Protein AF-A0A7S0D6E3-F1 (afdb_monomer)

pLDDT: mean 73.44, std 15.34, range [28.84, 94.5]

Radius of gyration: 41.95 Å; Cα contacts (8 Å, |Δi|>4): 60; chains: 1; bounding box: 99×44×150 Å

Sequence (284 aa):
ARRLADMADDRGAVWTARIRDAKQVLNELRATPGPSGVMDEKDRVRFTALQRRKLQRFEDIVDDLEDLVTDGSPSSAELEARHGVIAEFREDARRLNATFAGGTPSVIAEDPPETVLGKLEHIADAVKSEAKRVTGEMNAAVAGAASAATATQKKQDEAAVVRGLSSQELLQLQRSQMRKQDDAMDQLDALVGKLKMTSNMIREEVDTQAKMVEDLDKDFSHTQSRMKKLRKQGFKLAGEKNGEEKEKMERAEAMEEMKKNLPSHQRELAQQKAQSGGGECVVM

Structure (mmCIF, N/CA/C/O backbone):
data_AF-A0A7S0D6E3-F1
#
_entry.id   AF-A0A7S0D6E3-F1
#
loop_
_atom_site.group_PDB
_atom_site.id
_atom_site.type_symbol
_atom_site.label_atom_id
_atom_site.label_alt_id
_atom_site.label_comp_id
_atom_site.label_asym_id
_atom_site.label_entity_id
_atom_site.label_seq_id
_atom_site.pdbx_PDB_ins_code
_atom_site.Cartn_x
_atom_site.Cartn_y
_atom_site.Cartn_z
_atom_site.occupancy
_atom_site.B_iso_or_equiv
_atom_site.auth_seq_id
_atom_site.auth_comp_id
_atom_site.auth_asym_id
_atom_site.auth_atom_id
_atom_site.pdbx_PDB_model_num
ATOM 1 N N . ALA A 1 1 ? 10.110 5.582 -45.337 1.00 57.53 1 ALA A N 1
ATOM 2 C CA . ALA A 1 1 ? 10.999 6.548 -44.658 1.00 57.53 1 ALA A CA 1
ATOM 3 C C . ALA A 1 1 ? 10.222 7.479 -43.722 1.00 57.53 1 ALA A C 1
ATOM 5 O O . ALA A 1 1 ? 10.328 7.276 -42.526 1.00 57.53 1 ALA A O 1
ATOM 6 N N . ARG A 1 2 ? 9.369 8.402 -44.210 1.00 59.84 2 ARG A N 1
ATOM 7 C CA . ARG A 1 2 ? 8.657 9.380 -43.346 1.00 59.84 2 ARG A CA 1
ATOM 8 C C . ARG A 1 2 ? 7.817 8.779 -42.201 1.00 59.84 2 ARG A C 1
ATOM 10 O O . ARG A 1 2 ? 8.010 9.179 -41.068 1.00 59.84 2 ARG A O 1
ATOM 17 N N . ARG A 1 3 ? 6.987 7.753 -42.451 1.00 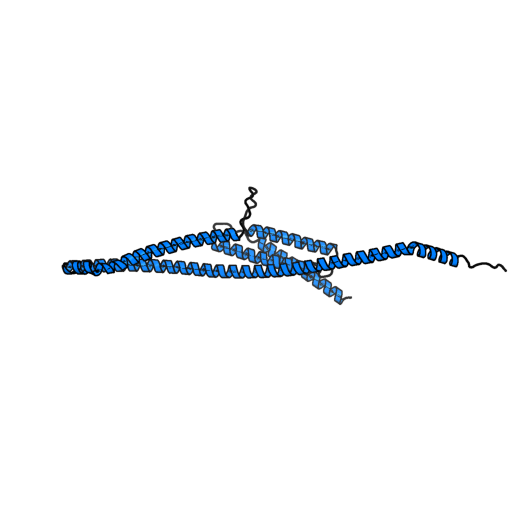60.59 3 ARG A N 1
ATOM 18 C CA . ARG A 1 3 ? 6.200 7.084 -41.383 1.00 60.59 3 ARG A CA 1
ATOM 19 C C . ARG A 1 3 ? 7.041 6.405 -40.293 1.00 60.59 3 ARG A C 1
ATOM 21 O O . ARG A 1 3 ? 6.576 6.280 -39.173 1.00 60.59 3 ARG A O 1
ATOM 28 N N . LEU A 1 4 ? 8.243 5.926 -40.621 1.00 58.47 4 LEU A N 1
ATOM 29 C CA . LEU A 1 4 ? 9.118 5.275 -39.636 1.00 58.47 4 LEU A CA 1
ATOM 30 C C . LEU A 1 4 ? 9.848 6.303 -38.763 1.00 58.47 4 LEU A C 1
ATOM 32 O O . LEU A 1 4 ? 10.134 5.997 -37.612 1.00 58.47 4 LEU A O 1
ATOM 36 N N . ALA A 1 5 ? 10.106 7.501 -39.299 1.00 59.16 5 ALA A N 1
ATOM 37 C CA . ALA A 1 5 ? 10.660 8.622 -38.547 1.00 59.16 5 ALA A CA 1
ATOM 38 C C . ALA A 1 5 ? 9.630 9.200 -37.556 1.00 59.16 5 ALA A C 1
ATOM 40 O O . ALA A 1 5 ? 9.948 9.302 -36.378 1.00 59.16 5 ALA A O 1
ATOM 41 N N . ASP A 1 6 ? 8.378 9.427 -37.983 1.00 59.38 6 ASP A N 1
ATOM 42 C CA . ASP A 1 6 ? 7.288 9.875 -37.084 1.00 59.38 6 ASP A CA 1
ATOM 43 C C . ASP A 1 6 ? 7.076 8.911 -35.902 1.00 59.38 6 ASP A C 1
ATOM 45 O O . ASP A 1 6 ? 6.955 9.323 -34.754 1.00 59.38 6 ASP A O 1
ATOM 49 N N . MET A 1 7 ? 7.092 7.597 -36.157 1.00 61.34 7 MET A N 1
ATOM 50 C CA . MET A 1 7 ? 6.916 6.584 -35.105 1.00 61.34 7 MET A CA 1
ATOM 51 C C . MET A 1 7 ? 8.123 6.442 -34.162 1.00 61.34 7 MET A C 1
ATOM 53 O O . MET A 1 7 ? 8.012 5.780 -33.126 1.00 61.34 7 MET A O 1
ATOM 57 N N . ALA A 1 8 ? 9.298 6.944 -34.542 1.00 60.25 8 ALA A N 1
ATOM 58 C CA . ALA A 1 8 ? 10.468 6.984 -33.667 1.00 60.25 8 ALA A CA 1
ATOM 59 C C . ALA A 1 8 ? 10.412 8.221 -32.755 1.00 60.25 8 ALA A C 1
ATOM 61 O O . ALA A 1 8 ? 10.635 8.082 -31.551 1.00 60.25 8 ALA A O 1
ATOM 62 N N . ASP A 1 9 ? 10.003 9.371 -33.301 1.00 63.72 9 ASP A N 1
ATOM 63 C CA . ASP A 1 9 ? 9.777 10.613 -32.549 1.00 63.72 9 ASP A CA 1
ATOM 64 C C . ASP A 1 9 ? 8.663 10.461 -31.499 1.00 63.72 9 ASP A C 1
ATOM 66 O O . ASP A 1 9 ? 8.853 10.845 -30.342 1.00 63.72 9 ASP A O 1
ATOM 70 N N . ASP A 1 10 ? 7.549 9.801 -31.839 1.00 72.69 10 ASP A N 1
ATOM 71 C CA . ASP A 1 10 ? 6.462 9.529 -30.884 1.00 72.69 10 ASP A CA 1
ATOM 72 C C . ASP A 1 10 ? 6.930 8.674 -29.694 1.00 72.69 10 ASP A C 1
ATOM 74 O O . ASP A 1 10 ? 6.534 8.904 -28.551 1.00 72.69 10 ASP A O 1
ATOM 78 N N . ARG A 1 11 ? 7.820 7.702 -29.925 1.00 75.38 11 ARG A N 1
ATOM 79 C CA . ARG A 1 11 ? 8.348 6.827 -28.862 1.00 75.38 11 ARG A CA 1
ATOM 80 C C . ARG A 1 11 ? 9.360 7.535 -27.961 1.00 75.38 11 ARG A C 1
ATOM 82 O O . ARG A 1 11 ? 9.346 7.324 -26.749 1.00 75.38 11 ARG A O 1
ATOM 89 N N . GLY A 1 12 ? 10.175 8.432 -28.517 1.00 77.19 12 GLY A N 1
ATOM 90 C CA . GLY A 1 12 ? 11.011 9.341 -27.725 1.00 77.19 12 GLY A CA 1
ATOM 91 C C . GLY A 1 12 ? 10.178 10.306 -26.869 1.00 77.19 12 GLY A C 1
ATOM 92 O O . GLY A 1 12 ? 10.509 10.561 -25.708 1.00 77.19 12 GLY A O 1
ATOM 93 N N . ALA A 1 13 ? 9.043 10.783 -27.390 1.00 82.81 13 ALA A N 1
ATOM 94 C CA . ALA A 1 13 ? 8.124 11.636 -26.640 1.00 82.81 13 ALA A CA 1
ATOM 95 C C . ALA A 1 13 ? 7.532 10.917 -25.412 1.00 82.81 13 ALA A C 1
ATOM 97 O O . ALA A 1 13 ? 7.478 11.511 -24.332 1.00 82.81 13 ALA A O 1
ATOM 98 N N . VAL A 1 14 ? 7.179 9.630 -25.531 1.00 87.25 14 VAL A N 1
ATOM 99 C CA . VAL A 1 14 ? 6.695 8.814 -24.399 1.00 87.25 14 VAL A CA 1
ATOM 100 C C . VAL A 1 14 ? 7.749 8.707 -23.293 1.00 87.25 14 VAL A C 1
ATOM 102 O O . VAL A 1 14 ? 7.426 8.946 -22.128 1.00 87.25 14 VAL A O 1
ATOM 105 N N . TRP A 1 15 ? 9.014 8.442 -23.642 1.00 88.38 15 TRP A N 1
ATOM 106 C CA . TRP A 1 15 ? 10.121 8.435 -22.676 1.00 88.38 15 TRP A CA 1
ATOM 107 C C . TRP A 1 15 ? 10.209 9.767 -21.914 1.00 88.38 15 TRP A C 1
ATOM 109 O O . TRP A 1 15 ? 10.195 9.796 -20.683 1.00 88.38 15 TRP A O 1
ATOM 119 N N . THR A 1 16 ? 10.228 10.896 -22.629 1.00 89.25 16 THR A N 1
ATOM 120 C CA . THR A 1 16 ? 10.342 12.219 -21.986 1.00 89.25 16 THR A CA 1
ATOM 121 C C . THR A 1 16 ? 9.137 12.575 -21.109 1.00 89.25 16 THR A C 1
ATOM 123 O O . THR A 1 16 ? 9.308 13.209 -20.064 1.00 89.25 16 THR A O 1
ATOM 126 N N . ALA A 1 17 ? 7.927 12.152 -21.488 1.00 91.38 17 ALA A N 1
ATOM 127 C CA . ALA A 1 17 ? 6.729 12.316 -20.672 1.00 91.38 17 ALA A CA 1
ATOM 128 C C . ALA A 1 17 ? 6.829 11.504 -19.374 1.00 91.38 17 ALA A C 1
ATOM 130 O O . ALA A 1 17 ? 6.613 12.047 -18.293 1.00 91.38 17 ALA A O 1
ATOM 131 N N . ARG A 1 18 ? 7.268 10.245 -19.462 1.00 91.38 18 ARG A N 1
ATOM 132 C CA . ARG A 1 18 ? 7.411 9.361 -18.301 1.00 91.38 18 ARG A CA 1
ATOM 133 C C . ARG A 1 18 ? 8.496 9.840 -17.328 1.00 91.38 18 ARG A C 1
ATOM 135 O O . ARG A 1 18 ? 8.303 9.793 -16.116 1.00 91.38 18 ARG A O 1
ATOM 142 N N . ILE A 1 19 ? 9.582 10.427 -17.841 1.00 93.38 19 ILE A N 1
ATOM 143 C CA . ILE A 1 19 ? 10.589 11.132 -17.028 1.00 93.38 19 ILE A CA 1
ATOM 144 C C . ILE A 1 19 ? 9.972 12.308 -16.257 1.00 93.38 19 ILE A C 1
ATOM 146 O O . ILE A 1 19 ? 10.329 12.551 -15.101 1.00 93.38 19 ILE A O 1
ATOM 150 N N . ARG A 1 20 ? 9.068 13.069 -16.885 1.00 93.94 20 ARG A N 1
ATOM 151 C CA . ARG A 1 20 ? 8.389 14.199 -16.236 1.00 93.94 20 ARG A CA 1
ATOM 152 C C . ARG A 1 20 ? 7.498 13.715 -15.093 1.00 93.94 20 ARG A C 1
ATOM 154 O O . ARG A 1 20 ? 7.582 14.282 -14.005 1.00 93.94 20 ARG A O 1
ATOM 161 N N . ASP A 1 21 ? 6.728 12.654 -15.319 1.00 93.06 21 ASP A N 1
ATOM 162 C CA . ASP A 1 21 ? 5.878 12.035 -14.297 1.00 93.06 21 ASP A CA 1
ATOM 163 C C . ASP A 1 21 ? 6.713 11.548 -13.104 1.00 93.06 21 ASP A C 1
ATOM 165 O O . ASP A 1 21 ? 6.393 11.853 -11.954 1.00 93.06 21 ASP A O 1
ATOM 169 N N . ALA A 1 22 ? 7.832 10.861 -13.371 1.00 93.06 22 ALA A N 1
ATOM 170 C CA . ALA A 1 22 ? 8.753 10.383 -12.338 1.00 93.06 22 ALA A CA 1
ATOM 171 C C . ALA A 1 22 ? 9.256 11.543 -11.466 1.00 93.06 22 ALA A C 1
ATOM 173 O O . ALA A 1 22 ? 9.180 11.495 -10.238 1.00 93.06 22 ALA A O 1
ATOM 174 N N . LYS A 1 23 ? 9.709 12.632 -12.101 1.00 93.25 23 LYS A N 1
ATOM 175 C CA . LYS A 1 23 ? 10.181 13.838 -11.404 1.00 93.25 23 LYS A CA 1
ATOM 176 C C . LYS A 1 23 ? 9.080 14.508 -10.586 1.00 93.25 23 LYS A C 1
ATOM 178 O O . LYS A 1 23 ? 9.358 15.000 -9.495 1.00 93.25 23 LYS A O 1
ATOM 183 N N . GLN A 1 24 ? 7.846 14.529 -11.088 1.00 93.44 24 GLN A N 1
ATOM 184 C CA . GLN A 1 24 ? 6.712 15.088 -10.358 1.00 93.44 24 GLN A CA 1
ATOM 185 C C . GLN A 1 24 ? 6.446 14.300 -9.072 1.00 93.44 24 GLN A C 1
ATOM 187 O O . GLN A 1 24 ? 6.430 14.891 -7.993 1.00 93.44 24 GLN A O 1
ATOM 192 N N . VAL A 1 25 ? 6.305 12.974 -9.164 1.00 90.19 25 VAL A N 1
ATOM 193 C CA . VAL A 1 25 ? 6.036 12.129 -7.988 1.00 90.19 25 VAL A CA 1
ATOM 194 C C . VAL A 1 25 ? 7.198 12.186 -6.992 1.00 90.19 25 VAL A C 1
ATOM 196 O O . VAL A 1 25 ? 6.976 12.282 -5.784 1.00 90.19 25 VAL A O 1
ATOM 199 N N . LEU A 1 26 ? 8.440 12.214 -7.480 1.00 90.88 26 LEU A N 1
ATOM 200 C CA . LEU A 1 26 ? 9.629 12.370 -6.645 1.00 90.88 26 LEU A CA 1
ATOM 201 C C . LEU A 1 26 ? 9.645 13.706 -5.887 1.00 90.88 26 LEU A C 1
ATOM 203 O O . LEU A 1 26 ? 9.972 13.746 -4.700 1.00 90.88 26 LEU A O 1
ATOM 207 N N . ASN A 1 27 ? 9.263 14.801 -6.544 1.00 91.12 27 ASN A N 1
ATOM 208 C CA . ASN A 1 27 ? 9.141 16.102 -5.892 1.00 91.12 27 ASN A CA 1
ATOM 209 C C . ASN A 1 27 ? 8.022 16.107 -4.845 1.00 91.12 27 ASN A C 1
ATOM 211 O O . ASN A 1 27 ? 8.216 16.654 -3.764 1.00 91.12 27 ASN A O 1
ATOM 215 N N . GLU A 1 28 ? 6.885 15.458 -5.106 1.00 89.06 28 GLU A N 1
ATOM 216 C CA . GLU A 1 28 ? 5.804 15.314 -4.122 1.00 89.06 28 GLU A CA 1
ATOM 217 C C . GLU A 1 28 ? 6.228 14.506 -2.884 1.00 89.06 28 GLU A C 1
ATOM 219 O O . GLU A 1 28 ? 5.806 14.821 -1.767 1.00 89.06 28 GLU A O 1
ATOM 224 N N . LEU A 1 29 ? 7.051 13.469 -3.071 1.00 86.00 29 LEU A N 1
ATOM 225 C CA . LEU A 1 29 ? 7.637 12.675 -1.986 1.00 86.00 29 LEU A CA 1
ATOM 226 C C . LEU A 1 29 ? 8.594 13.518 -1.133 1.00 86.00 29 LEU A C 1
ATOM 228 O O . LEU A 1 29 ? 8.533 13.468 0.090 1.00 86.00 29 LEU A O 1
ATOM 232 N N . ARG A 1 30 ? 9.431 14.344 -1.770 1.00 84.44 30 ARG A N 1
ATOM 233 C CA . ARG A 1 30 ? 10.388 15.230 -1.082 1.00 84.44 30 ARG A CA 1
ATOM 234 C C . ARG A 1 30 ? 9.723 16.432 -0.405 1.00 84.44 30 ARG A C 1
ATOM 236 O O . ARG A 1 30 ? 10.208 16.896 0.620 1.00 84.44 30 ARG A O 1
ATOM 243 N N . ALA A 1 31 ? 8.635 16.945 -0.978 1.00 79.69 31 ALA A N 1
ATOM 244 C CA . ALA A 1 31 ? 7.931 18.125 -0.482 1.00 79.69 31 ALA A CA 1
ATOM 245 C C . ALA A 1 31 ? 6.959 17.822 0.664 1.00 79.69 31 ALA A C 1
ATOM 247 O O . ALA A 1 31 ? 6.481 18.761 1.296 1.00 79.69 31 ALA A O 1
ATOM 248 N N . THR A 1 32 ? 6.639 16.549 0.934 1.00 72.81 32 THR A N 1
ATOM 249 C CA . THR A 1 32 ? 5.780 16.220 2.075 1.00 72.81 32 THR A CA 1
ATOM 250 C C . THR A 1 32 ? 6.617 16.304 3.360 1.00 72.81 32 THR A C 1
ATOM 252 O O . THR A 1 32 ? 7.504 15.468 3.536 1.00 72.81 32 THR A O 1
ATOM 255 N N . PRO A 1 33 ? 6.370 17.273 4.266 1.00 62.16 33 PRO A N 1
ATOM 256 C CA . PRO A 1 33 ? 7.124 17.369 5.510 1.00 62.16 33 PRO A CA 1
ATOM 257 C C . PRO A 1 33 ? 6.934 16.087 6.319 1.00 62.16 33 PRO A C 1
ATOM 259 O O . PRO A 1 33 ? 5.818 15.565 6.395 1.00 62.16 33 PRO A O 1
ATOM 262 N N . GLY A 1 34 ? 8.014 15.582 6.918 1.00 63.31 34 GLY A N 1
ATOM 263 C CA . GLY A 1 34 ? 7.915 14.498 7.893 1.00 63.31 34 GLY A CA 1
ATOM 264 C C . GLY A 1 34 ? 6.989 14.894 9.050 1.00 63.31 34 GLY A C 1
ATOM 265 O O . GLY A 1 34 ? 6.770 16.090 9.266 1.00 63.31 34 GLY A O 1
ATOM 266 N N . PRO A 1 35 ? 6.438 13.922 9.792 1.00 58.62 35 PRO A N 1
ATOM 267 C CA . PRO A 1 35 ? 5.569 14.213 10.924 1.00 58.62 35 PRO A CA 1
ATOM 268 C C . PRO A 1 35 ? 6.335 15.081 11.934 1.00 58.62 35 PRO A C 1
ATOM 270 O O . PRO A 1 35 ? 7.245 14.602 12.608 1.00 58.62 35 PRO A O 1
ATOM 273 N N . SER A 1 36 ? 6.018 16.375 11.997 1.00 53.84 36 SER A N 1
ATOM 274 C CA . SER A 1 36 ? 6.577 17.306 12.973 1.00 53.84 36 SER A CA 1
ATOM 275 C C . SER A 1 36 ? 5.542 17.556 14.068 1.00 53.84 36 SER A C 1
ATOM 277 O O . SER A 1 36 ? 4.388 17.884 13.799 1.00 53.84 36 SER A O 1
ATOM 279 N N . GLY A 1 37 ? 5.955 17.360 15.322 1.00 58.03 37 GLY A N 1
ATOM 280 C CA . GLY A 1 37 ? 5.086 17.462 16.497 1.00 58.03 37 GLY A CA 1
ATOM 281 C C . GLY A 1 37 ? 4.574 16.116 17.022 1.00 58.03 37 GLY A C 1
ATOM 282 O O . GLY A 1 37 ? 4.921 15.047 16.520 1.00 58.03 37 GLY A O 1
ATOM 283 N N . VAL A 1 38 ? 3.764 16.181 18.083 1.00 52.44 38 VAL A N 1
ATOM 284 C CA . VAL A 1 38 ? 3.132 15.023 18.735 1.00 52.44 38 VAL A CA 1
ATOM 285 C C . VAL A 1 38 ? 1.958 14.557 17.865 1.00 52.44 38 VAL A C 1
ATOM 287 O O . VAL A 1 38 ? 0.810 14.915 18.107 1.00 52.44 38 VAL A O 1
ATOM 290 N N . MET A 1 39 ? 2.258 13.850 16.777 1.00 63.31 39 MET A N 1
ATOM 291 C CA . MET A 1 39 ? 1.251 13.264 15.889 1.00 63.31 39 MET A CA 1
ATOM 292 C C . MET A 1 39 ? 0.723 11.971 16.519 1.00 63.31 39 MET A C 1
ATOM 294 O O . MET A 1 39 ? 1.516 11.166 17.011 1.00 63.31 39 MET A O 1
ATOM 298 N N . ASP A 1 40 ? -0.598 11.780 16.516 1.00 76.00 40 ASP A N 1
ATOM 299 C CA . ASP A 1 40 ? -1.211 10.534 16.986 1.00 76.00 40 ASP A CA 1
ATOM 300 C C . ASP A 1 40 ? -0.659 9.340 16.184 1.00 76.00 40 ASP A C 1
ATOM 302 O O . ASP A 1 40 ? -0.368 9.453 14.988 1.00 76.00 40 ASP A O 1
ATOM 306 N N . GLU A 1 41 ? -0.521 8.181 16.828 1.00 72.38 41 GLU A N 1
ATOM 307 C CA . GLU A 1 41 ? 0.051 6.975 16.216 1.00 72.38 41 GLU A CA 1
ATOM 308 C C . GLU A 1 41 ? -0.732 6.584 14.954 1.00 72.38 41 GLU A C 1
ATOM 310 O O . GLU A 1 41 ? -0.153 6.227 13.927 1.00 72.38 41 GLU A O 1
ATOM 315 N N . LYS A 1 42 ? -2.060 6.753 14.991 1.00 72.12 42 LYS A N 1
ATOM 316 C CA . LYS A 1 42 ? -2.953 6.512 13.850 1.00 72.12 42 LYS A CA 1
ATOM 317 C C . LYS A 1 42 ? -2.622 7.405 12.656 1.00 72.12 42 LYS A C 1
ATOM 319 O O . LYS A 1 42 ? -2.624 6.943 11.513 1.00 72.12 42 LYS A O 1
ATOM 324 N N . ASP A 1 43 ? -2.322 8.672 12.909 1.00 73.62 43 ASP A N 1
ATOM 325 C CA . ASP A 1 43 ? -1.988 9.637 11.869 1.00 73.62 43 ASP A CA 1
ATOM 326 C C . ASP A 1 43 ? -0.578 9.392 11.318 1.00 73.62 43 ASP A C 1
ATOM 328 O O . ASP A 1 43 ? -0.365 9.492 10.107 1.00 73.62 43 ASP A O 1
ATOM 332 N N . ARG A 1 44 ? 0.358 8.944 12.163 1.00 75.31 44 ARG A N 1
ATOM 333 C CA . ARG A 1 44 ? 1.697 8.512 11.744 1.00 75.31 44 ARG A CA 1
ATOM 334 C C . ARG A 1 44 ? 1.647 7.284 10.832 1.00 75.31 44 ARG A C 1
ATOM 336 O O . ARG A 1 44 ? 2.301 7.265 9.790 1.00 75.31 44 ARG A O 1
ATOM 343 N N . VAL A 1 45 ? 0.826 6.288 11.167 1.00 74.94 45 VAL A N 1
ATOM 344 C CA . VAL A 1 45 ? 0.609 5.094 10.330 1.00 74.94 45 VAL A CA 1
ATOM 345 C C . VAL A 1 45 ? -0.012 5.476 8.984 1.00 74.94 45 VAL A C 1
ATOM 347 O O . VAL A 1 45 ? 0.477 5.052 7.935 1.00 74.94 45 VAL A O 1
ATOM 350 N N . ARG A 1 46 ? -1.045 6.331 8.984 1.00 76.00 46 ARG A N 1
ATOM 351 C CA . ARG A 1 46 ? -1.678 6.833 7.749 1.00 76.00 46 ARG A CA 1
ATOM 352 C C . ARG A 1 46 ? -0.699 7.609 6.875 1.00 76.00 46 ARG A C 1
ATOM 354 O O . ARG A 1 46 ? -0.675 7.405 5.663 1.00 76.00 46 ARG A O 1
ATOM 361 N N . PHE A 1 47 ? 0.112 8.473 7.478 1.00 79.56 47 PHE A N 1
ATOM 362 C CA . PHE A 1 47 ? 1.148 9.224 6.781 1.00 79.56 47 PHE A CA 1
ATOM 363 C C . PHE A 1 47 ? 2.150 8.284 6.103 1.00 79.56 47 PHE A C 1
ATOM 365 O O . PHE A 1 47 ? 2.371 8.390 4.896 1.00 79.56 47 PHE A O 1
ATOM 372 N N . THR A 1 48 ? 2.690 7.314 6.843 1.00 80.62 48 THR A N 1
ATOM 373 C CA . THR A 1 48 ? 3.642 6.329 6.313 1.00 80.62 48 THR A CA 1
ATOM 374 C C . THR A 1 48 ? 3.028 5.494 5.190 1.00 80.62 48 THR A C 1
ATOM 376 O O . THR A 1 48 ? 3.664 5.309 4.154 1.00 80.62 48 THR A O 1
ATOM 379 N N . ALA A 1 49 ? 1.775 5.052 5.329 1.00 80.19 49 ALA A N 1
ATOM 380 C CA . ALA A 1 49 ? 1.067 4.321 4.277 1.00 80.19 49 ALA A CA 1
ATOM 381 C C . ALA A 1 49 ? 0.887 5.164 2.999 1.00 80.19 49 ALA A C 1
ATOM 383 O O . ALA A 1 49 ? 1.105 4.681 1.886 1.00 80.19 49 ALA A O 1
ATOM 384 N N . LEU A 1 50 ? 0.543 6.450 3.140 1.00 82.25 50 LEU A N 1
ATOM 385 C CA . LEU A 1 50 ? 0.422 7.371 2.007 1.00 82.25 50 LEU A CA 1
ATOM 386 C C . LEU A 1 50 ? 1.765 7.610 1.306 1.00 82.25 50 LEU A C 1
ATOM 388 O O . LEU A 1 50 ? 1.796 7.651 0.072 1.00 82.25 50 LEU A O 1
ATOM 392 N N . GLN A 1 51 ? 2.856 7.743 2.065 1.00 84.75 51 GLN A N 1
ATOM 393 C CA . GLN A 1 51 ? 4.203 7.886 1.510 1.00 84.75 51 GLN A CA 1
ATOM 394 C C . GLN A 1 51 ? 4.665 6.612 0.800 1.00 84.75 51 GLN A C 1
ATOM 396 O O . GLN A 1 51 ? 5.133 6.699 -0.333 1.00 84.75 51 GLN A O 1
ATOM 401 N N . ARG A 1 52 ? 4.425 5.427 1.379 1.00 84.19 52 ARG A N 1
ATOM 402 C CA . ARG A 1 52 ? 4.689 4.135 0.719 1.00 84.19 52 ARG A CA 1
ATOM 403 C C . ARG A 1 52 ? 3.930 3.998 -0.597 1.00 84.19 52 ARG A C 1
ATOM 405 O O . ARG A 1 52 ? 4.526 3.653 -1.606 1.00 84.19 52 ARG A O 1
ATOM 412 N N . ARG A 1 53 ? 2.646 4.369 -0.640 1.00 84.19 53 ARG A N 1
ATOM 413 C CA . ARG A 1 53 ? 1.857 4.337 -1.885 1.00 84.19 53 ARG A CA 1
ATOM 414 C C . ARG A 1 53 ? 2.381 5.308 -2.947 1.00 84.19 53 ARG A C 1
ATOM 416 O O . ARG A 1 53 ? 2.294 5.036 -4.142 1.00 84.19 53 ARG A O 1
ATOM 423 N N . LYS A 1 54 ? 2.869 6.484 -2.542 1.00 87.88 54 LYS A N 1
ATOM 424 C CA . LYS A 1 54 ? 3.510 7.430 -3.469 1.00 87.88 54 LYS A CA 1
ATOM 425 C C . LYS A 1 54 ? 4.845 6.887 -3.982 1.00 87.88 54 LYS A C 1
ATOM 427 O O . LYS A 1 54 ? 5.093 6.997 -5.176 1.00 87.88 54 LYS A O 1
ATOM 432 N N . LEU A 1 55 ? 5.645 6.279 -3.109 1.00 89.81 55 LEU A N 1
ATOM 433 C CA . LEU A 1 55 ? 6.907 5.640 -3.467 1.00 89.81 55 LEU A CA 1
ATOM 434 C C . LEU A 1 55 ? 6.683 4.478 -4.438 1.00 89.81 55 LEU A C 1
ATOM 436 O O . LEU A 1 55 ? 7.340 4.439 -5.467 1.00 89.81 55 LEU A O 1
ATOM 440 N N . GLN A 1 56 ? 5.685 3.630 -4.187 1.00 88.00 56 GLN A N 1
ATOM 441 C CA . GLN A 1 56 ? 5.321 2.543 -5.096 1.00 88.00 56 GLN A CA 1
ATOM 442 C C . GLN A 1 56 ? 4.983 3.067 -6.494 1.00 88.00 56 GLN A C 1
ATOM 444 O O . GLN A 1 56 ? 5.506 2.580 -7.485 1.00 88.00 56 GLN A O 1
ATOM 449 N N . ARG A 1 57 ? 4.172 4.131 -6.583 1.00 90.50 57 ARG A N 1
ATOM 450 C CA . ARG A 1 57 ? 3.863 4.755 -7.879 1.00 90.50 57 ARG A CA 1
ATOM 451 C C . ARG A 1 57 ? 5.102 5.311 -8.572 1.00 90.50 57 ARG A C 1
ATOM 453 O O . ARG A 1 57 ? 5.161 5.278 -9.791 1.00 90.50 57 ARG A O 1
ATOM 460 N N . PHE A 1 58 ? 6.064 5.844 -7.824 1.00 93.12 58 PHE A N 1
ATOM 461 C CA . PHE A 1 58 ? 7.338 6.277 -8.393 1.00 93.12 58 PHE A CA 1
ATOM 462 C C . PHE A 1 58 ? 8.144 5.088 -8.931 1.00 93.12 58 PHE A C 1
ATOM 464 O O . PHE A 1 58 ? 8.633 5.162 -10.053 1.00 93.12 58 PHE A O 1
ATOM 471 N N . GLU A 1 59 ? 8.225 3.987 -8.184 1.00 91.75 59 GLU A N 1
ATOM 472 C CA . GLU A 1 59 ? 8.903 2.757 -8.615 1.00 91.75 59 GLU A CA 1
ATOM 473 C C . GLU A 1 59 ? 8.253 2.143 -9.864 1.00 91.75 59 GLU A C 1
ATOM 475 O O . GLU A 1 59 ? 8.970 1.804 -10.803 1.00 91.75 59 GLU A O 1
ATOM 480 N N . ASP A 1 60 ? 6.919 2.120 -9.947 1.00 91.69 60 ASP A N 1
ATOM 481 C CA . ASP A 1 60 ? 6.193 1.658 -11.139 1.00 91.69 60 ASP A CA 1
ATOM 482 C C . ASP A 1 60 ? 6.543 2.510 -12.380 1.00 91.69 60 ASP A C 1
ATOM 484 O O . ASP A 1 60 ? 6.749 1.987 -13.473 1.00 91.69 60 ASP A O 1
ATOM 488 N N . ILE A 1 61 ? 6.661 3.837 -12.219 1.00 91.25 61 ILE A N 1
ATOM 489 C CA . ILE A 1 61 ? 7.078 4.743 -13.306 1.00 91.25 61 ILE A CA 1
ATOM 490 C C . ILE A 1 61 ? 8.525 4.454 -13.738 1.00 91.25 61 ILE A C 1
ATOM 492 O O . ILE A 1 61 ? 8.840 4.531 -14.926 1.00 91.25 61 ILE A O 1
ATOM 496 N N . VAL A 1 62 ? 9.412 4.140 -12.791 1.00 93.38 62 VAL A N 1
ATOM 497 C CA . VAL A 1 62 ? 10.818 3.805 -13.068 1.00 93.38 62 VAL A CA 1
ATOM 498 C C . VAL A 1 62 ? 10.943 2.468 -13.799 1.00 93.38 62 VAL A C 1
ATOM 500 O O . VAL A 1 62 ? 11.771 2.351 -14.700 1.00 93.38 62 VAL A O 1
ATOM 503 N N . ASP A 1 63 ? 10.108 1.487 -13.470 1.00 91.81 63 ASP A N 1
ATOM 504 C CA . ASP A 1 63 ? 10.065 0.213 -14.189 1.00 91.81 63 ASP A CA 1
ATOM 505 C C . ASP A 1 63 ? 9.512 0.381 -15.616 1.00 91.81 63 ASP A C 1
ATOM 507 O O . ASP A 1 63 ? 10.058 -0.203 -16.552 1.00 91.81 63 ASP A O 1
ATOM 511 N N . ASP A 1 64 ? 8.505 1.237 -15.817 1.00 90.12 64 ASP A N 1
ATOM 512 C CA . ASP A 1 64 ? 8.036 1.592 -17.164 1.00 90.12 64 ASP A CA 1
ATOM 513 C C . ASP A 1 64 ? 9.129 2.297 -17.980 1.00 90.12 64 ASP A C 1
ATOM 515 O O . ASP A 1 64 ? 9.264 2.063 -19.180 1.00 90.12 64 ASP A O 1
ATOM 519 N N . LEU A 1 65 ? 9.930 3.160 -17.344 1.00 91.44 65 LEU A N 1
ATOM 520 C CA . LEU A 1 65 ? 11.098 3.766 -17.984 1.00 91.44 65 LEU A CA 1
ATOM 521 C C . LEU A 1 65 ? 12.115 2.694 -18.390 1.00 91.44 65 LEU A C 1
ATOM 523 O O . LEU A 1 65 ? 12.619 2.736 -19.506 1.00 91.44 65 LEU A O 1
ATOM 527 N N . GLU A 1 66 ? 12.386 1.705 -17.541 1.00 90.88 66 GLU A N 1
ATOM 528 C CA . GLU A 1 66 ? 13.284 0.600 -17.895 1.00 90.88 66 GLU A CA 1
ATOM 529 C C . GLU A 1 66 ? 12.762 -0.209 -19.095 1.00 90.88 66 GLU A C 1
ATOM 531 O O . GLU A 1 66 ? 13.541 -0.544 -19.990 1.00 90.88 66 GLU A O 1
ATOM 536 N N . ASP A 1 67 ? 11.449 -0.438 -19.182 1.00 89.50 67 ASP A N 1
ATOM 537 C CA . ASP A 1 67 ? 10.830 -1.094 -20.339 1.00 89.50 67 ASP A CA 1
ATOM 538 C C . ASP A 1 67 ? 10.923 -0.219 -21.623 1.00 89.50 67 ASP A C 1
ATOM 540 O O . ASP A 1 67 ? 11.043 -0.756 -22.725 1.00 89.50 67 ASP A O 1
ATOM 544 N N . LEU A 1 68 ? 10.948 1.117 -21.497 1.00 88.31 68 LEU A N 1
ATOM 545 C CA . LEU A 1 68 ? 11.076 2.088 -22.601 1.00 88.31 68 LEU A CA 1
ATOM 546 C C . LEU A 1 68 ? 12.529 2.452 -22.962 1.00 88.31 68 LEU A C 1
ATOM 548 O O . LEU A 1 68 ? 12.765 3.289 -23.839 1.00 88.31 68 LEU A O 1
ATOM 552 N N . VAL A 1 69 ? 13.534 1.874 -22.302 1.00 88.44 69 VAL A N 1
ATOM 553 C CA . VAL A 1 69 ? 14.910 2.384 -22.396 1.00 88.44 69 VAL A CA 1
ATOM 554 C C . VAL A 1 69 ? 15.494 2.308 -23.810 1.00 88.44 69 VAL A C 1
ATOM 556 O O . VAL A 1 69 ? 16.200 3.220 -24.244 1.00 88.44 69 VAL A O 1
ATOM 559 N N . THR A 1 70 ? 15.124 1.274 -24.566 1.00 84.00 70 THR A N 1
ATOM 560 C CA . THR A 1 70 ? 15.540 1.056 -25.960 1.00 84.00 70 THR A CA 1
ATOM 561 C C . THR A 1 70 ? 14.566 1.630 -26.994 1.00 84.00 70 THR A C 1
ATOM 563 O O . THR A 1 70 ? 14.822 1.542 -28.198 1.00 84.00 70 THR A O 1
ATOM 566 N N . ASP A 1 71 ? 13.441 2.205 -26.562 1.00 82.94 71 ASP A N 1
ATOM 567 C CA . ASP A 1 71 ? 12.412 2.703 -27.473 1.00 82.94 71 ASP A CA 1
ATOM 568 C C . ASP A 1 71 ? 12.871 3.957 -28.224 1.00 82.94 71 ASP A C 1
ATOM 570 O O . ASP A 1 71 ? 13.544 4.838 -27.684 1.00 82.94 71 ASP A O 1
ATOM 574 N N . GLY A 1 72 ? 12.501 4.040 -29.503 1.00 75.44 72 GLY A N 1
ATOM 575 C CA . GLY A 1 72 ? 12.916 5.136 -30.385 1.00 75.44 72 GLY A CA 1
ATOM 576 C C . GLY A 1 72 ? 14.307 4.963 -31.006 1.00 75.44 72 GLY A C 1
ATOM 577 O O . GLY A 1 72 ? 14.763 5.875 -31.680 1.00 75.44 72 GLY A O 1
ATOM 578 N N . SER A 1 73 ? 14.952 3.796 -30.851 1.00 77.62 73 SER A N 1
ATOM 579 C CA . SER A 1 73 ? 16.304 3.525 -31.384 1.00 77.62 73 SER A CA 1
ATOM 580 C C . SER A 1 73 ? 17.335 4.589 -30.962 1.00 77.62 73 SER A C 1
ATOM 582 O O . SER A 1 73 ? 17.945 5.224 -31.826 1.00 77.62 73 SER A O 1
ATOM 584 N N . PRO A 1 74 ? 17.511 4.815 -29.644 1.00 82.81 74 PRO A N 1
ATOM 585 C CA . PRO A 1 74 ? 18.420 5.835 -29.136 1.00 82.81 74 PRO A CA 1
ATOM 586 C C . PRO A 1 74 ? 19.860 5.553 -29.570 1.00 82.81 74 PRO A C 1
ATOM 588 O O . PRO A 1 74 ? 20.279 4.401 -29.716 1.00 82.81 74 PRO A O 1
ATOM 591 N N . SER A 1 75 ? 20.639 6.618 -29.749 1.00 85.88 75 SER A N 1
ATOM 592 C CA . SER A 1 75 ? 22.083 6.479 -29.973 1.00 85.88 75 SER A CA 1
ATOM 593 C C . SER A 1 75 ? 22.763 5.821 -28.763 1.00 85.88 75 SER A C 1
ATOM 595 O O . SER A 1 75 ? 22.238 5.872 -27.654 1.00 85.88 75 SER A O 1
ATOM 597 N N . SER A 1 76 ? 23.960 5.249 -28.935 1.00 83.38 76 SER A N 1
ATOM 598 C CA . SER A 1 76 ? 24.701 4.629 -27.819 1.00 83.38 76 SER A CA 1
ATOM 599 C C . SER A 1 76 ? 24.891 5.584 -26.632 1.00 83.38 76 SER A C 1
ATOM 601 O O . SER A 1 76 ? 24.696 5.184 -25.490 1.00 83.38 76 SER A O 1
ATOM 603 N N . ALA A 1 77 ? 25.213 6.853 -26.901 1.00 84.00 77 ALA A N 1
ATOM 604 C CA . ALA A 1 77 ? 25.379 7.874 -25.865 1.00 84.00 77 ALA A CA 1
ATOM 605 C C . ALA A 1 77 ? 24.051 8.227 -25.174 1.00 84.00 77 ALA A C 1
ATOM 607 O O . ALA A 1 77 ? 24.006 8.474 -23.971 1.00 84.00 77 ALA A O 1
ATOM 608 N N . GLU A 1 78 ? 22.949 8.236 -25.925 1.00 83.94 78 GLU A N 1
ATOM 609 C CA . GLU A 1 78 ? 21.620 8.473 -25.367 1.00 83.94 78 GLU A CA 1
ATOM 610 C C . GLU A 1 78 ? 21.154 7.291 -24.511 1.00 83.94 78 GLU A C 1
ATOM 612 O O . GLU A 1 78 ? 20.607 7.499 -23.436 1.00 83.94 78 GLU A O 1
ATOM 617 N N . LEU A 1 79 ? 21.414 6.057 -24.941 1.00 86.38 79 LEU A N 1
ATOM 618 C CA . LEU A 1 79 ? 21.088 4.849 -24.188 1.00 86.38 79 LEU A CA 1
ATOM 619 C C . LEU A 1 79 ? 21.843 4.811 -22.848 1.00 86.38 79 LEU A C 1
ATOM 621 O O . LEU A 1 79 ? 21.234 4.538 -21.814 1.00 86.38 79 LEU A O 1
ATOM 625 N N . GLU A 1 80 ? 23.131 5.171 -22.837 1.00 86.31 80 GLU A N 1
ATOM 626 C CA . GLU A 1 80 ? 23.898 5.349 -21.596 1.00 86.31 80 GLU A CA 1
ATOM 627 C C . GLU A 1 80 ? 23.294 6.431 -20.691 1.00 86.31 80 GLU A C 1
ATOM 629 O O . GLU A 1 80 ? 23.114 6.200 -19.494 1.00 86.31 80 GLU A O 1
ATOM 634 N N . ALA A 1 81 ? 22.904 7.581 -21.251 1.00 87.62 81 ALA A N 1
ATOM 635 C CA . ALA A 1 81 ? 22.247 8.641 -20.487 1.00 87.62 81 ALA A CA 1
ATOM 636 C C . ALA A 1 81 ? 20.904 8.179 -19.891 1.00 87.62 81 ALA A C 1
ATOM 638 O O . ALA A 1 81 ? 20.605 8.469 -18.733 1.00 87.62 81 ALA A O 1
ATOM 639 N N . ARG A 1 82 ? 20.104 7.418 -20.649 1.00 91.56 82 ARG A N 1
ATOM 640 C CA . ARG A 1 82 ? 18.830 6.852 -20.183 1.00 91.56 82 ARG A CA 1
ATOM 641 C C . ARG A 1 82 ? 19.034 5.849 -19.043 1.00 91.56 82 ARG A C 1
ATOM 643 O O . ARG A 1 82 ? 18.325 5.931 -18.040 1.00 91.56 82 ARG A O 1
ATOM 650 N N . HIS A 1 83 ? 20.026 4.962 -19.149 1.00 91.12 83 HIS A N 1
ATOM 651 C CA . HIS A 1 83 ? 20.412 4.065 -18.054 1.00 91.12 83 HIS A CA 1
ATOM 652 C C . HIS A 1 83 ? 20.891 4.829 -16.814 1.00 91.12 83 HIS A C 1
ATOM 654 O O . HIS A 1 83 ? 20.518 4.460 -15.701 1.00 91.12 83 HIS A O 1
ATOM 660 N N . GLY A 1 84 ? 21.660 5.908 -16.994 1.00 91.50 84 GLY A N 1
ATOM 661 C CA . GLY A 1 84 ? 22.090 6.780 -15.899 1.00 91.50 84 GLY A CA 1
ATOM 662 C C . GLY A 1 84 ? 20.908 7.371 -15.129 1.00 91.50 84 GLY A C 1
ATOM 663 O O . GLY A 1 84 ? 20.844 7.252 -13.909 1.00 91.50 84 GLY A O 1
ATOM 664 N N . VAL A 1 85 ? 19.912 7.906 -15.840 1.00 91.88 85 VAL A N 1
ATOM 665 C CA . VAL A 1 85 ? 18.705 8.479 -15.218 1.00 91.88 85 VAL A CA 1
ATOM 666 C C . VAL A 1 85 ? 17.888 7.426 -14.457 1.00 91.88 85 VAL A C 1
ATOM 668 O O . VAL A 1 85 ? 17.410 7.693 -13.355 1.00 91.88 85 VAL A O 1
ATOM 671 N N . ILE A 1 86 ? 17.743 6.214 -15.003 1.00 92.19 86 ILE A N 1
ATOM 672 C CA . ILE A 1 86 ? 17.062 5.111 -14.301 1.00 92.19 86 ILE A CA 1
ATOM 673 C C . ILE A 1 86 ? 17.830 4.725 -13.028 1.00 92.19 86 ILE A C 1
ATOM 675 O O . ILE A 1 86 ? 17.216 4.490 -11.985 1.00 92.19 86 ILE A O 1
ATOM 679 N N . ALA A 1 87 ? 19.164 4.678 -13.089 1.00 91.94 87 ALA A N 1
ATOM 680 C CA . ALA A 1 87 ? 20.000 4.370 -11.933 1.00 91.94 87 ALA A CA 1
ATOM 681 C C . ALA A 1 87 ? 19.850 5.421 -10.821 1.00 91.94 87 ALA A C 1
ATOM 683 O O . ALA A 1 87 ? 19.648 5.045 -9.664 1.00 91.94 87 ALA A O 1
ATOM 684 N N . GLU A 1 88 ? 19.854 6.711 -11.173 1.00 92.56 88 GLU A N 1
ATOM 685 C CA . GLU A 1 88 ? 19.604 7.817 -10.239 1.00 92.56 88 GLU A CA 1
ATOM 686 C C . GLU A 1 88 ? 18.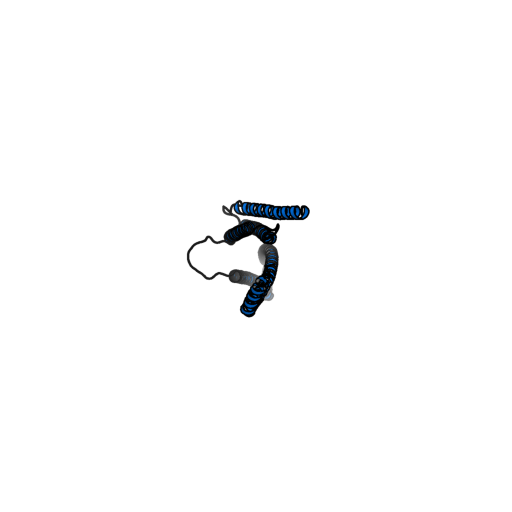224 7.697 -9.578 1.00 92.56 88 GLU A C 1
ATOM 688 O O . GLU A 1 88 ? 18.107 7.775 -8.353 1.00 92.56 88 GLU A O 1
ATOM 693 N N . PHE A 1 89 ? 17.171 7.432 -10.358 1.00 94.50 89 PHE A N 1
ATOM 694 C CA . PHE A 1 89 ? 15.830 7.251 -9.801 1.00 94.50 89 PHE A CA 1
ATOM 695 C C . PHE A 1 89 ? 15.721 6.030 -8.885 1.00 94.50 89 PHE A C 1
ATOM 697 O O . PHE A 1 89 ? 15.063 6.107 -7.847 1.00 94.50 89 PHE A O 1
ATOM 704 N N . ARG A 1 90 ? 16.395 4.920 -9.204 1.00 91.12 90 ARG A N 1
ATOM 705 C CA . ARG A 1 90 ? 16.440 3.745 -8.319 1.00 91.12 90 ARG A CA 1
ATOM 706 C C . ARG A 1 90 ? 17.194 4.018 -7.024 1.00 91.12 90 ARG A C 1
ATOM 708 O O . ARG A 1 90 ? 16.818 3.493 -5.976 1.00 91.12 90 ARG A O 1
ATOM 715 N N . GLU A 1 91 ? 18.248 4.825 -7.069 1.00 90.25 91 GLU A N 1
ATOM 716 C CA . GLU A 1 91 ? 18.947 5.262 -5.862 1.00 90.25 91 GLU A CA 1
ATOM 717 C C . GLU A 1 91 ? 18.070 6.178 -5.003 1.00 90.25 91 GLU A C 1
ATOM 719 O O . GLU A 1 91 ? 17.976 5.977 -3.791 1.00 90.25 91 GLU A O 1
ATOM 724 N N . ASP A 1 92 ? 17.369 7.123 -5.624 1.00 89.94 92 ASP A N 1
ATOM 725 C CA . ASP A 1 92 ? 16.418 7.995 -4.942 1.00 89.94 92 ASP A CA 1
ATOM 726 C C . ASP A 1 92 ? 15.268 7.210 -4.296 1.00 89.94 92 ASP A C 1
ATOM 728 O O . ASP A 1 92 ? 14.942 7.466 -3.133 1.00 89.94 92 ASP A O 1
ATOM 732 N N . ALA A 1 93 ? 14.697 6.225 -4.999 1.00 87.94 93 ALA A N 1
ATOM 733 C CA . ALA A 1 93 ? 13.680 5.325 -4.454 1.00 87.94 93 ALA A CA 1
ATOM 734 C C . ALA A 1 93 ? 14.220 4.556 -3.243 1.00 87.94 93 ALA A C 1
ATOM 736 O O . ALA A 1 93 ? 13.597 4.553 -2.183 1.00 87.94 93 ALA A O 1
ATOM 737 N N . ARG A 1 94 ? 15.429 3.986 -3.354 1.00 87.12 94 ARG A N 1
ATOM 738 C CA . ARG A 1 94 ? 16.094 3.270 -2.254 1.00 87.12 94 ARG A CA 1
ATOM 739 C C . ARG A 1 94 ? 16.319 4.173 -1.041 1.00 87.12 94 ARG A C 1
ATOM 741 O O . ARG A 1 94 ? 16.051 3.755 0.085 1.00 87.12 94 ARG A O 1
ATOM 748 N N . ARG A 1 95 ? 16.791 5.406 -1.255 1.00 85.75 95 ARG A N 1
ATOM 749 C CA . ARG A 1 95 ? 17.037 6.381 -0.182 1.00 85.75 95 ARG A CA 1
ATOM 750 C C . ARG A 1 95 ? 15.736 6.770 0.513 1.00 85.75 95 ARG A C 1
ATOM 752 O O . ARG A 1 95 ? 15.680 6.768 1.738 1.00 85.75 95 ARG A O 1
ATOM 759 N N . LEU A 1 96 ? 14.685 7.056 -0.254 1.00 84.75 96 LEU A N 1
ATOM 760 C CA . LEU A 1 96 ? 13.364 7.372 0.288 1.00 84.75 96 LEU A CA 1
ATOM 761 C C . LEU A 1 96 ? 12.769 6.179 1.044 1.00 84.75 96 LEU A C 1
ATOM 763 O O . LEU A 1 96 ? 12.291 6.340 2.166 1.00 84.75 96 LEU A O 1
ATOM 767 N N . ASN A 1 97 ? 12.883 4.967 0.505 1.00 82.56 97 ASN A N 1
ATOM 768 C CA . ASN A 1 97 ? 12.424 3.760 1.183 1.00 82.56 97 ASN A CA 1
ATOM 769 C C . ASN A 1 97 ? 13.124 3.564 2.538 1.00 82.56 97 ASN A C 1
ATOM 771 O O . ASN A 1 97 ? 12.468 3.315 3.546 1.00 82.56 97 ASN A O 1
ATOM 775 N N . ALA A 1 98 ? 14.443 3.776 2.594 1.00 78.44 98 ALA A N 1
ATOM 776 C CA . ALA A 1 98 ? 15.206 3.721 3.841 1.00 78.44 98 ALA A CA 1
ATOM 777 C C . ALA A 1 98 ? 14.727 4.763 4.868 1.00 78.44 98 ALA A C 1
ATOM 779 O O . ALA A 1 98 ? 14.621 4.456 6.055 1.00 78.44 98 ALA A O 1
ATOM 780 N N . THR A 1 99 ? 14.357 5.972 4.426 1.00 74.19 99 THR A N 1
ATOM 781 C CA . THR A 1 99 ? 13.795 6.991 5.329 1.00 74.19 99 THR A CA 1
ATOM 782 C C . THR A 1 99 ? 12.412 6.622 5.877 1.00 74.19 99 THR A C 1
ATOM 784 O O . THR A 1 99 ? 12.109 6.963 7.018 1.00 74.19 99 THR A O 1
ATOM 787 N N . PHE A 1 100 ? 11.591 5.885 5.118 1.00 66.44 100 PHE A N 1
ATOM 788 C CA . PHE A 1 100 ? 10.256 5.448 5.552 1.00 66.44 100 PHE A CA 1
ATOM 789 C C . PHE A 1 100 ? 10.251 4.115 6.317 1.00 66.44 100 PHE A C 1
ATOM 791 O O . PHE A 1 100 ? 9.293 3.828 7.036 1.00 66.44 100 PHE A O 1
ATOM 798 N N . ALA A 1 101 ? 11.299 3.300 6.180 1.00 62.38 101 ALA A N 1
ATOM 799 C CA . ALA A 1 101 ? 11.487 2.068 6.947 1.00 62.38 101 ALA A CA 1
ATOM 800 C C . ALA A 1 101 ? 11.929 2.325 8.404 1.00 62.38 101 ALA A C 1
ATOM 802 O O . ALA A 1 101 ? 11.728 1.458 9.250 1.00 62.38 101 ALA A O 1
ATOM 803 N N . GLY A 1 102 ? 12.443 3.527 8.704 1.00 44.91 102 GLY A N 1
ATOM 804 C CA . GLY A 1 102 ? 12.708 4.000 10.063 1.00 44.91 102 GLY A CA 1
ATOM 805 C C . GLY A 1 102 ? 14.060 3.556 10.623 1.00 44.91 102 GLY A C 1
ATOM 806 O O . GLY A 1 102 ? 14.212 2.450 11.128 1.00 44.91 102 GLY A O 1
ATOM 807 N N . GLY A 1 103 ? 15.023 4.473 10.603 1.00 37.28 103 GLY A N 1
ATOM 808 C CA . GLY A 1 103 ? 16.279 4.368 11.335 1.00 37.28 103 GLY A CA 1
ATOM 809 C C . GLY A 1 103 ? 17.260 5.411 10.826 1.00 37.28 103 GLY A C 1
ATOM 810 O O . GLY A 1 103 ? 17.744 5.321 9.703 1.00 37.28 103 GLY A O 1
ATOM 811 N N . THR A 1 104 ? 17.541 6.432 11.633 1.00 28.84 104 THR A N 1
ATOM 812 C CA . THR A 1 104 ? 18.711 7.296 11.437 1.00 28.84 104 THR A CA 1
ATOM 813 C C . THR A 1 104 ? 19.946 6.434 11.157 1.00 28.84 104 THR A C 1
ATOM 815 O O . THR A 1 104 ? 20.108 5.429 11.855 1.00 28.84 104 THR A O 1
ATOM 818 N N . PRO A 1 105 ? 20.847 6.804 10.229 1.00 34.94 105 PRO A N 1
ATOM 819 C CA . PRO A 1 105 ? 22.146 6.155 10.128 1.00 34.94 105 PRO A CA 1
ATOM 820 C C . PRO A 1 105 ? 22.981 6.568 11.348 1.00 34.94 105 PRO A C 1
ATOM 822 O O . PRO A 1 105 ? 23.818 7.464 11.282 1.00 34.94 105 PRO A O 1
ATOM 825 N N . SER A 1 106 ? 22.707 5.948 12.496 1.00 29.23 106 SER A N 1
ATOM 826 C CA . SER A 1 106 ? 23.621 5.960 13.623 1.00 29.23 106 SER A CA 1
ATOM 827 C C . SER A 1 106 ? 24.659 4.899 13.322 1.00 29.23 106 SER A C 1
ATOM 829 O O . SER A 1 106 ? 24.426 3.704 13.476 1.00 29.23 106 SER A O 1
ATOM 831 N N . VAL A 1 107 ? 25.810 5.360 12.851 1.00 39.00 107 VAL A N 1
ATOM 832 C CA . VAL A 1 107 ? 27.072 4.652 13.029 1.00 39.00 107 VAL A CA 1
ATOM 833 C C . VAL A 1 107 ? 27.135 4.244 14.502 1.00 39.00 107 VAL A C 1
ATOM 835 O O . VAL A 1 107 ? 27.128 5.131 15.348 1.00 39.00 107 VAL A O 1
ATOM 838 N N . ILE A 1 108 ? 27.085 2.942 14.795 1.00 37.78 108 ILE A N 1
ATOM 839 C CA . ILE A 1 108 ? 27.732 2.211 15.903 1.00 37.78 108 ILE A CA 1
ATOM 840 C C . ILE A 1 108 ? 27.004 0.868 16.105 1.00 37.78 108 ILE A C 1
ATOM 842 O O . ILE A 1 108 ? 25.801 0.835 16.335 1.00 37.78 108 ILE A O 1
ATOM 846 N N . ALA A 1 109 ? 27.823 -0.188 16.091 1.00 37.72 109 ALA A N 1
ATOM 847 C CA . ALA A 1 109 ? 27.584 -1.579 16.478 1.00 37.72 109 ALA A CA 1
ATOM 848 C C . ALA A 1 109 ? 26.680 -2.422 15.562 1.00 37.72 109 ALA A C 1
ATOM 850 O O . ALA A 1 109 ? 25.472 -2.233 15.463 1.00 37.72 109 ALA A O 1
ATOM 851 N N . GLU A 1 110 ? 27.323 -3.399 14.920 1.00 42.66 110 GLU A N 1
ATOM 852 C CA . GLU A 1 110 ? 26.669 -4.547 14.311 1.00 42.66 110 GLU A CA 1
ATOM 853 C C . GLU A 1 110 ? 25.937 -5.353 15.386 1.00 42.66 110 GLU A C 1
ATOM 855 O O . GLU A 1 110 ? 26.572 -5.955 16.249 1.00 42.66 110 GLU A O 1
ATOM 860 N N . ASP A 1 111 ? 24.612 -5.387 15.297 1.00 35.31 111 ASP A N 1
ATOM 861 C CA . ASP A 1 111 ? 23.809 -6.498 15.795 1.00 35.31 111 ASP A CA 1
ATOM 862 C C . ASP A 1 111 ? 23.092 -7.139 14.595 1.00 35.31 111 ASP A C 1
ATOM 864 O O . ASP A 1 111 ? 22.782 -6.450 13.612 1.00 35.31 111 ASP A O 1
ATOM 868 N N . PRO A 1 112 ? 22.888 -8.469 14.612 1.00 43.12 112 PRO A N 1
ATOM 869 C CA . PRO A 1 112 ? 22.413 -9.214 13.454 1.00 43.12 112 PRO A CA 1
ATOM 870 C C . PRO A 1 112 ? 21.023 -8.724 13.022 1.00 43.12 112 PRO A C 1
ATOM 872 O O . PRO A 1 112 ? 20.217 -8.324 13.862 1.00 43.12 112 PRO A O 1
ATOM 875 N N . PRO A 1 113 ? 20.708 -8.756 11.713 1.00 44.47 113 PRO A N 1
ATOM 876 C CA . PRO A 1 113 ? 19.487 -8.159 11.197 1.00 44.47 113 PRO A CA 1
ATOM 877 C C . PRO A 1 113 ? 18.266 -8.884 11.766 1.00 44.47 113 PRO A C 1
ATOM 879 O O . PRO A 1 113 ? 17.992 -10.032 11.409 1.00 44.47 113 PRO A O 1
ATOM 882 N N . GLU A 1 114 ? 17.514 -8.201 12.631 1.00 46.53 114 GLU A N 1
ATOM 883 C CA . GLU A 1 114 ? 16.185 -8.635 13.052 1.00 46.53 114 GLU A CA 1
ATOM 884 C C . GLU A 1 114 ? 15.296 -8.764 11.814 1.00 46.53 114 GLU A C 1
ATOM 886 O O . GLU A 1 114 ? 14.780 -7.790 11.256 1.00 46.53 114 GLU A O 1
ATOM 891 N N . THR A 1 115 ? 15.150 -10.001 11.350 1.00 54.78 115 THR A N 1
ATOM 892 C CA . THR A 1 115 ? 14.257 -10.339 10.251 1.00 54.78 115 THR A CA 1
ATOM 893 C C . THR A 1 115 ? 12.817 -9.994 10.635 1.00 54.78 115 THR A C 1
ATOM 895 O O . THR A 1 115 ? 12.423 -10.072 11.798 1.00 54.78 115 THR A O 1
ATOM 898 N N . VAL A 1 116 ? 11.998 -9.629 9.645 1.00 55.00 116 VAL A N 1
ATOM 899 C CA . VAL A 1 116 ? 10.561 -9.339 9.825 1.00 55.00 116 VAL A CA 1
ATOM 900 C C . VAL A 1 116 ? 9.838 -10.487 10.551 1.00 55.00 116 VAL A C 1
ATOM 902 O O . VAL A 1 116 ? 8.910 -10.240 11.314 1.00 55.00 116 VAL A O 1
ATOM 905 N N . LEU A 1 117 ? 10.325 -11.722 10.383 1.00 49.44 117 LEU A N 1
ATOM 906 C CA . LEU A 1 117 ? 9.903 -12.918 11.114 1.00 49.44 117 LEU A CA 1
ATOM 907 C C . LEU A 1 117 ? 10.123 -12.812 12.627 1.00 49.44 117 LEU A C 1
ATOM 909 O O . LEU A 1 117 ? 9.194 -13.089 13.374 1.00 49.44 117 LEU A O 1
ATOM 913 N N . GLY A 1 118 ? 11.292 -12.347 13.077 1.00 51.94 118 GLY A N 1
ATOM 914 C CA . GLY A 1 118 ? 11.580 -12.163 14.504 1.00 51.94 118 GLY A CA 1
ATOM 915 C C . GLY A 1 118 ? 10.695 -11.092 15.147 1.00 51.94 118 GLY A C 1
ATOM 916 O O . GLY A 1 118 ? 10.184 -11.280 16.248 1.00 51.94 118 GLY A O 1
ATOM 917 N N . LYS A 1 119 ? 10.405 -10.001 14.424 1.00 61.28 119 LYS A N 1
ATOM 918 C CA . LYS A 1 119 ? 9.438 -8.986 14.886 1.00 61.28 119 LYS A CA 1
ATOM 919 C C . LYS A 1 119 ? 8.021 -9.552 14.972 1.00 61.28 119 LYS A C 1
ATOM 921 O O . LYS A 1 119 ? 7.304 -9.251 15.924 1.00 61.28 119 LYS A O 1
ATOM 926 N N . LEU A 1 120 ? 7.628 -10.395 14.015 1.00 48.97 120 LEU A N 1
ATOM 927 C CA . LEU A 1 120 ? 6.341 -11.091 14.042 1.00 48.97 120 LEU A CA 1
ATOM 928 C C . LEU A 1 120 ? 6.246 -12.076 15.213 1.00 48.97 120 LEU A C 1
ATOM 930 O O . LEU A 1 120 ? 5.192 -12.183 15.829 1.00 48.97 120 LEU A O 1
ATOM 934 N N . GLU A 1 121 ? 7.339 -12.768 15.528 1.00 58.38 121 GLU A N 1
ATOM 935 C CA . GLU A 1 121 ? 7.424 -13.737 16.621 1.00 58.38 121 GLU A CA 1
ATOM 936 C C . GLU A 1 121 ? 7.308 -13.040 17.983 1.00 58.38 121 GLU A C 1
ATOM 938 O O . GLU A 1 121 ? 6.494 -13.442 18.812 1.00 58.38 121 GLU A O 1
ATOM 943 N N . HIS A 1 122 ? 7.981 -11.900 18.165 1.00 59.28 122 HIS A N 1
ATOM 944 C CA . HIS A 1 122 ? 7.828 -11.071 19.364 1.00 59.28 122 HIS A CA 1
ATOM 945 C C . HIS A 1 122 ? 6.419 -10.492 19.527 1.00 59.28 122 HIS A C 1
ATOM 947 O O . HIS A 1 122 ? 5.895 -10.456 20.642 1.00 59.28 122 HIS A O 1
ATOM 953 N N . ILE A 1 123 ? 5.778 -10.067 18.435 1.00 67.31 123 ILE A N 1
ATOM 954 C CA . ILE A 1 123 ? 4.384 -9.604 18.469 1.00 67.31 123 ILE A CA 1
ATOM 955 C C . ILE A 1 123 ? 3.446 -10.774 18.784 1.00 67.31 123 ILE A C 1
ATOM 957 O O . ILE A 1 123 ? 2.545 -10.625 19.607 1.00 67.31 123 ILE A O 1
ATOM 961 N N . ALA A 1 124 ? 3.666 -11.948 18.190 1.00 63.56 124 ALA A N 1
ATOM 962 C CA . ALA A 1 124 ? 2.878 -13.144 18.467 1.00 63.56 124 ALA A CA 1
ATOM 963 C C . ALA A 1 124 ? 3.012 -13.582 19.932 1.00 63.56 124 ALA A C 1
ATOM 965 O O . ALA A 1 124 ? 2.008 -13.920 20.559 1.00 63.56 124 ALA A O 1
ATOM 966 N N . ASP A 1 125 ? 4.210 -13.510 20.508 1.00 66.31 125 ASP A N 1
ATOM 967 C CA . ASP A 1 125 ? 4.450 -13.809 21.919 1.00 66.31 125 ASP A CA 1
ATOM 968 C C . ASP A 1 125 ? 3.836 -12.758 22.854 1.00 66.31 125 ASP A C 1
ATOM 970 O O . ASP A 1 125 ? 3.223 -13.113 23.868 1.00 66.31 125 ASP A O 1
ATOM 974 N N . ALA A 1 126 ? 3.902 -11.473 22.497 1.00 66.44 126 ALA A N 1
ATOM 975 C CA . ALA A 1 126 ? 3.224 -10.402 23.225 1.00 66.44 126 ALA A CA 1
ATOM 976 C C . ALA A 1 126 ? 1.696 -10.590 23.205 1.00 66.44 126 ALA A C 1
ATOM 978 O O . ALA A 1 126 ? 1.052 -10.575 24.251 1.00 66.44 126 ALA A O 1
ATOM 979 N N . VAL A 1 127 ? 1.112 -10.886 22.042 1.00 69.56 127 VAL A N 1
ATOM 980 C CA . VAL A 1 127 ? -0.322 -11.180 21.905 1.00 69.56 127 VAL A CA 1
ATOM 981 C C . VAL A 1 127 ? -0.704 -12.447 22.669 1.00 69.56 127 VAL A C 1
ATOM 983 O O . VAL A 1 127 ? -1.733 -12.479 23.338 1.00 69.56 127 VAL A O 1
ATOM 986 N N . LYS A 1 128 ? 0.122 -13.495 22.632 1.00 74.88 128 LYS A N 1
ATOM 987 C CA . LYS A 1 128 ? -0.130 -14.761 23.337 1.00 74.88 128 LYS A CA 1
ATOM 988 C C . LYS A 1 128 ? -0.042 -14.605 24.854 1.00 74.88 128 LYS A C 1
ATOM 990 O O . LYS A 1 128 ? -0.823 -15.228 25.577 1.00 74.88 128 LYS A O 1
ATOM 995 N N . SER A 1 129 ? 0.895 -13.794 25.343 1.00 68.94 129 SER A N 1
ATOM 996 C CA . SER A 1 129 ? 1.026 -13.469 26.767 1.00 68.94 129 SER A CA 1
ATOM 997 C C . SER A 1 129 ? -0.133 -12.601 27.259 1.00 68.94 129 SER A C 1
ATOM 999 O O . SER A 1 129 ? -0.719 -12.915 28.296 1.00 68.94 129 SER A O 1
ATOM 1001 N N . GLU A 1 130 ? -0.556 -11.611 26.474 1.00 72.00 130 GLU A N 1
ATOM 1002 C CA . GLU A 1 130 ? -1.703 -10.762 26.797 1.00 72.00 130 GLU A CA 1
ATOM 1003 C C . GLU A 1 130 ? -3.027 -11.537 26.727 1.00 72.00 130 GLU A C 1
ATOM 1005 O O . GLU A 1 130 ? -3.851 -11.451 27.635 1.00 72.00 130 GLU A O 1
ATOM 1010 N N . ALA A 1 131 ? -3.204 -12.405 25.726 1.00 69.00 131 ALA A N 1
ATOM 1011 C CA . ALA A 1 131 ? -4.353 -13.302 25.638 1.00 69.00 131 ALA A CA 1
ATOM 1012 C C . ALA A 1 131 ? -4.409 -14.271 26.829 1.00 69.00 131 ALA A C 1
ATOM 1014 O O . ALA A 1 131 ? -5.484 -14.498 27.386 1.00 69.00 131 ALA A O 1
ATOM 1015 N N . LYS A 1 132 ? -3.265 -14.811 27.277 1.00 78.00 132 LYS A N 1
ATOM 1016 C CA . LYS A 1 132 ? -3.192 -15.619 28.507 1.00 78.00 132 LYS A CA 1
ATOM 1017 C C . LYS A 1 132 ? -3.567 -14.811 29.745 1.00 78.00 132 LYS A C 1
ATOM 1019 O O . LYS A 1 132 ? -4.276 -15.344 30.596 1.00 78.00 132 LYS A O 1
ATOM 1024 N N . ARG A 1 133 ? -3.128 -13.554 29.845 1.00 77.88 133 ARG A N 1
ATOM 1025 C CA . ARG A 1 133 ? -3.457 -12.661 30.964 1.00 77.88 133 ARG A CA 1
ATOM 1026 C C . ARG A 1 133 ? -4.957 -12.369 31.010 1.00 77.88 133 ARG A C 1
ATOM 1028 O O . ARG A 1 133 ? -5.585 -12.624 32.031 1.00 77.88 133 ARG A O 1
ATOM 1035 N N . VAL A 1 134 ? -5.545 -11.960 29.886 1.00 71.44 134 VAL A N 1
ATOM 1036 C CA . VAL A 1 134 ? -6.986 -11.679 29.759 1.00 71.44 134 VAL A CA 1
ATOM 1037 C C . VAL A 1 134 ? -7.827 -12.934 30.007 1.00 71.44 134 VAL A C 1
ATOM 1039 O O . VAL A 1 134 ? -8.821 -12.876 30.726 1.00 71.44 134 VAL A O 1
ATOM 1042 N N . THR A 1 135 ? -7.418 -14.093 29.481 1.00 72.56 135 THR A N 1
ATOM 1043 C CA . THR A 1 135 ? -8.123 -15.365 29.727 1.00 72.56 135 THR A CA 1
ATOM 1044 C C . THR A 1 135 ? -7.993 -15.801 31.189 1.00 72.56 135 THR A C 1
ATOM 1046 O O . THR A 1 135 ? -8.949 -16.316 31.763 1.00 72.56 135 THR A O 1
ATOM 1049 N N . GLY A 1 136 ? -6.836 -15.573 31.816 1.00 75.12 136 GLY A N 1
ATOM 1050 C CA . GLY A 1 136 ? -6.611 -15.823 33.240 1.00 75.12 136 GLY A CA 1
ATOM 1051 C C . GLY A 1 136 ? -7.477 -14.936 34.135 1.00 75.12 136 GLY A C 1
ATOM 1052 O O . GLY A 1 136 ? -8.113 -15.439 35.057 1.00 75.12 136 GLY A O 1
ATOM 1053 N N . GLU A 1 137 ? -7.573 -13.643 33.823 1.00 73.31 137 GLU A N 1
ATOM 1054 C CA . GLU A 1 137 ? -8.437 -12.685 34.524 1.00 73.31 137 GLU A CA 1
ATOM 1055 C C . GLU A 1 137 ? -9.921 -13.009 34.331 1.00 73.31 137 GLU A C 1
ATOM 1057 O O . GLU A 1 137 ? -10.685 -12.991 35.295 1.00 73.31 137 GLU A O 1
ATOM 1062 N N . MET A 1 138 ? -10.327 -13.389 33.117 1.00 71.12 138 MET A N 1
ATOM 1063 C CA . MET A 1 138 ? -11.694 -13.821 32.826 1.00 71.12 138 MET A CA 1
ATOM 1064 C C . MET A 1 138 ? -12.038 -15.128 33.544 1.00 71.12 138 MET A C 1
ATOM 1066 O O . MET A 1 138 ? -13.112 -15.227 34.125 1.00 71.12 138 MET A O 1
ATOM 1070 N N . ASN A 1 139 ? -11.131 -16.107 33.583 1.00 70.81 139 ASN A N 1
ATOM 1071 C CA . ASN A 1 139 ? -11.335 -17.347 34.332 1.00 70.81 139 ASN A CA 1
ATOM 1072 C C . ASN A 1 139 ? -11.352 -17.114 35.845 1.00 70.81 139 ASN A C 1
ATOM 1074 O O . ASN A 1 139 ? -12.118 -17.776 36.536 1.00 70.81 139 ASN A O 1
ATOM 1078 N N . ALA A 1 140 ? -10.567 -16.172 36.373 1.00 71.00 140 ALA A N 1
ATOM 1079 C CA . ALA A 1 140 ? -10.622 -15.788 37.781 1.00 71.00 140 ALA A CA 1
ATOM 1080 C C . ALA A 1 140 ? -11.935 -15.062 38.121 1.00 71.00 140 ALA A C 1
ATOM 1082 O O . ALA A 1 140 ? -12.547 -15.353 39.146 1.00 71.00 140 ALA A O 1
ATOM 1083 N N . ALA A 1 141 ? -12.416 -14.181 37.239 1.00 68.81 141 ALA A N 1
ATOM 1084 C CA . ALA A 1 141 ? -13.707 -13.511 37.381 1.00 68.81 141 ALA A CA 1
ATOM 1085 C C . ALA A 1 141 ? -14.881 -14.495 37.249 1.00 68.81 141 ALA A C 1
ATOM 1087 O O . ALA A 1 141 ? -15.813 -14.444 38.045 1.00 68.81 141 ALA A O 1
ATOM 1088 N N . VAL A 1 142 ? -14.811 -15.441 36.308 1.00 66.88 142 VAL A N 1
ATOM 1089 C CA . VAL A 1 142 ? -15.794 -16.519 36.137 1.00 66.88 142 VAL A CA 1
ATOM 1090 C C . VAL A 1 142 ? -15.721 -17.517 37.285 1.00 66.88 142 VAL A C 1
ATOM 1092 O O . VAL A 1 142 ? -16.766 -17.963 37.717 1.00 66.88 142 VAL A O 1
ATOM 1095 N N . ALA A 1 143 ? -14.554 -17.841 37.842 1.00 68.12 143 ALA A N 1
ATOM 1096 C CA . ALA A 1 143 ? -14.433 -18.672 39.043 1.00 68.12 143 ALA A CA 1
ATOM 1097 C C . ALA A 1 143 ? -14.915 -17.937 40.304 1.00 68.12 143 ALA A C 1
ATOM 1099 O O . ALA A 1 143 ? -15.492 -18.559 41.192 1.00 68.12 143 ALA A O 1
ATOM 1100 N N . GLY A 1 144 ? -14.741 -16.615 40.379 1.00 65.88 144 GLY A N 1
ATOM 1101 C CA . GLY A 1 144 ? -15.324 -15.754 41.411 1.00 65.88 144 GLY A CA 1
ATOM 1102 C C . GLY A 1 144 ? -16.851 -15.680 41.305 1.00 65.88 144 GLY A C 1
ATOM 1103 O O . GLY A 1 144 ? -17.559 -15.864 42.291 1.00 65.88 144 GLY A O 1
ATOM 1104 N N . ALA A 1 145 ? -17.376 -15.519 40.090 1.00 60.84 145 ALA A N 1
ATOM 1105 C CA . ALA A 1 145 ? -18.810 -15.531 39.812 1.00 60.84 145 ALA A CA 1
ATOM 1106 C C . ALA A 1 145 ? -19.411 -16.938 39.955 1.00 60.84 145 ALA A C 1
ATOM 1108 O O . ALA A 1 145 ? -20.526 -17.092 40.439 1.00 60.84 145 ALA A O 1
ATOM 1109 N N . ALA A 1 146 ? -18.661 -17.978 39.593 1.00 56.06 146 ALA A N 1
ATOM 1110 C CA . ALA A 1 146 ? -19.051 -19.367 39.749 1.00 56.06 146 ALA A CA 1
ATOM 1111 C C . ALA A 1 146 ? -18.996 -19.775 41.213 1.00 56.06 146 ALA A C 1
ATOM 1113 O O . ALA A 1 146 ? -19.910 -20.446 41.635 1.00 56.06 146 ALA A O 1
ATOM 1114 N N . SER A 1 147 ? -18.033 -19.329 42.023 1.00 57.47 147 SER A N 1
ATOM 1115 C CA . SER A 1 147 ? -18.057 -19.557 43.478 1.00 57.47 147 SER A CA 1
ATOM 1116 C C . SER A 1 147 ? -19.180 -18.774 44.170 1.00 57.47 147 SER A C 1
ATOM 1118 O O . SER A 1 147 ? -19.803 -19.303 45.092 1.00 57.47 147 SER A O 1
ATOM 1120 N N . ALA A 1 148 ? -19.537 -17.589 43.661 1.00 56.38 148 ALA A N 1
ATOM 1121 C CA . ALA A 1 148 ? -20.773 -16.897 44.032 1.00 56.38 148 ALA A CA 1
ATOM 1122 C C . ALA A 1 148 ? -22.038 -17.655 43.572 1.00 56.38 148 ALA A C 1
ATOM 1124 O O . ALA A 1 148 ? -23.046 -17.645 44.276 1.00 56.38 148 ALA A O 1
ATOM 1125 N N . ALA A 1 149 ? -21.984 -18.383 42.453 1.00 50.31 149 ALA A N 1
ATOM 1126 C CA . ALA A 1 149 ? -23.060 -19.257 41.992 1.00 50.31 149 ALA A CA 1
ATOM 1127 C C . ALA A 1 149 ? -23.109 -20.592 42.764 1.00 50.31 149 ALA A C 1
ATOM 1129 O O . ALA A 1 149 ? -24.200 -21.052 43.083 1.00 50.31 149 ALA A O 1
ATOM 1130 N N . THR A 1 150 ? -21.979 -21.184 43.171 1.00 47.41 150 THR A N 1
ATOM 1131 C CA . THR A 1 150 ? -21.899 -22.390 44.020 1.00 47.41 150 THR A CA 1
ATOM 1132 C C . THR A 1 150 ? -22.320 -22.096 45.461 1.00 47.41 150 THR A C 1
ATOM 1134 O O . THR A 1 150 ? -22.652 -23.021 46.199 1.00 47.41 150 THR A O 1
ATOM 1137 N N . ALA A 1 151 ? -22.439 -20.824 45.862 1.00 49.56 151 ALA A N 1
ATOM 1138 C CA . ALA A 1 151 ? -23.140 -20.447 47.091 1.00 49.56 151 ALA A CA 1
ATOM 1139 C C . ALA A 1 151 ? -24.613 -20.920 47.102 1.00 49.56 151 ALA A C 1
ATOM 1141 O O . ALA A 1 151 ? -25.187 -21.096 48.174 1.00 49.56 151 ALA A O 1
ATOM 1142 N N . THR A 1 152 ? -25.203 -21.260 45.947 1.00 48.84 152 THR A N 1
ATOM 1143 C CA . THR A 1 152 ? -26.520 -21.923 45.883 1.00 48.84 152 THR A CA 1
ATOM 1144 C C . THR A 1 152 ? -26.531 -23.383 46.362 1.00 48.84 152 THR A C 1
ATOM 1146 O O . THR A 1 152 ? -27.611 -23.911 46.641 1.00 48.84 152 THR A O 1
ATOM 1149 N N . GLN A 1 153 ? -25.375 -24.039 46.551 1.00 47.22 153 GLN A N 1
ATOM 1150 C CA . GLN A 1 153 ? -25.296 -25.339 47.240 1.00 47.22 153 GLN A CA 1
ATOM 1151 C C . GLN A 1 153 ? -25.403 -25.219 48.770 1.00 47.22 153 GLN A C 1
ATOM 1153 O O . GLN A 1 153 ? -25.634 -26.223 49.441 1.00 47.22 153 GLN A O 1
ATOM 1158 N N . LYS A 1 154 ? -25.367 -24.003 49.332 1.00 49.81 154 LYS A N 1
ATOM 1159 C CA . LYS A 1 154 ? -25.620 -23.731 50.758 1.00 49.81 154 LYS A CA 1
ATOM 1160 C C . LYS A 1 154 ? -27.116 -23.585 51.097 1.00 49.81 154 LYS A C 1
ATOM 1162 O O . LYS A 1 154 ? -27.487 -23.014 52.118 1.00 49.81 154 LYS A O 1
ATOM 1167 N N . LYS A 1 155 ? -27.999 -24.126 50.251 1.00 50.09 155 LYS A N 1
ATOM 1168 C CA . LYS A 1 155 ? -29.465 -24.021 50.370 1.00 50.09 155 LYS A CA 1
ATOM 1169 C C . LYS A 1 155 ? -30.048 -24.634 51.653 1.00 50.09 155 LYS A C 1
ATOM 1171 O O . LYS A 1 155 ? -31.153 -24.267 52.044 1.00 50.09 155 LYS A O 1
ATOM 1176 N N . GLN A 1 156 ? -29.341 -25.561 52.306 1.00 47.81 156 GLN A N 1
ATOM 1177 C CA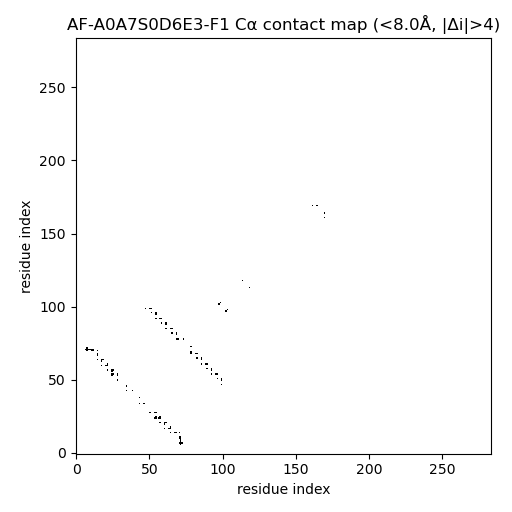 . GLN A 1 156 ? -29.810 -26.182 53.553 1.00 47.81 156 GLN A CA 1
ATOM 1178 C C . GLN A 1 156 ? -29.541 -25.322 54.801 1.00 47.81 156 GLN A C 1
ATOM 1180 O O . GLN A 1 156 ? -30.380 -25.321 55.700 1.00 47.81 156 GLN A O 1
ATOM 1185 N N . ASP A 1 157 ? -28.468 -24.521 54.824 1.00 54.00 157 ASP A N 1
ATOM 1186 C CA . ASP A 1 157 ? -28.190 -23.595 55.936 1.00 54.00 157 ASP A CA 1
ATOM 1187 C C . ASP A 1 157 ? -29.064 -22.335 55.857 1.00 54.00 157 ASP A C 1
ATOM 1189 O O . ASP A 1 157 ? -29.569 -21.860 56.871 1.00 54.00 157 ASP A O 1
ATOM 1193 N N . GLU A 1 158 ? -29.315 -21.805 54.655 1.00 53.09 158 GLU A N 1
ATOM 1194 C CA . GLU A 1 158 ? -30.134 -20.596 54.475 1.00 53.09 158 GLU A CA 1
ATOM 1195 C C . GLU A 1 158 ? -31.605 -20.812 54.854 1.00 53.09 158 GLU A C 1
ATOM 1197 O O . GLU A 1 158 ? -32.221 -19.943 55.466 1.00 53.09 158 GLU A O 1
ATOM 1202 N N . ALA A 1 159 ? -32.169 -21.991 54.571 1.00 53.53 159 ALA A N 1
ATOM 1203 C CA . ALA A 1 159 ? -33.528 -22.334 54.992 1.00 53.53 159 ALA A CA 1
ATOM 1204 C C . ALA A 1 159 ? -33.662 -22.452 56.525 1.00 53.53 159 ALA A C 1
ATOM 1206 O O . ALA A 1 159 ? -34.741 -22.204 57.070 1.00 53.53 159 ALA A O 1
ATOM 1207 N N . ALA A 1 160 ? -32.576 -22.807 57.220 1.00 55.81 160 ALA A N 1
ATOM 1208 C CA . ALA A 1 160 ? -32.506 -22.836 58.680 1.00 55.81 160 ALA A CA 1
ATOM 1209 C C . ALA A 1 160 ? -32.368 -21.419 59.265 1.00 55.81 160 ALA A C 1
ATOM 1211 O O . ALA A 1 160 ? -33.049 -21.093 60.235 1.00 55.81 160 ALA A O 1
ATOM 1212 N N . VAL A 1 161 ? -31.559 -20.562 58.629 1.00 59.16 161 VAL A N 1
ATOM 1213 C CA . VAL A 1 161 ? -31.402 -19.144 58.994 1.00 59.16 161 VAL A CA 1
ATOM 1214 C C . VAL A 1 161 ? -32.719 -18.388 58.813 1.00 59.16 161 VAL A C 1
ATOM 1216 O O . VAL A 1 161 ? -33.145 -17.693 59.723 1.00 59.16 161 VAL A O 1
ATOM 1219 N N . VAL A 1 162 ? -33.426 -18.573 57.696 1.00 58.84 162 VAL A N 1
ATOM 1220 C CA . VAL A 1 162 ? -34.677 -17.848 57.400 1.00 58.84 162 VAL A CA 1
ATOM 1221 C C . VAL A 1 162 ? -35.854 -18.295 58.279 1.00 58.84 162 VAL A C 1
ATOM 1223 O O . VAL A 1 162 ? -36.717 -17.479 58.592 1.00 58.84 162 VAL A O 1
ATOM 1226 N N . ARG A 1 163 ? -35.886 -19.556 58.738 1.00 63.53 163 ARG A N 1
ATOM 1227 C CA . ARG A 1 163 ? -36.941 -20.066 59.641 1.00 63.53 163 ARG A CA 1
ATOM 1228 C C . ARG A 1 163 ? -36.927 -19.446 61.044 1.00 63.53 163 ARG A C 1
ATOM 1230 O O . ARG A 1 163 ? -37.943 -19.542 61.726 1.00 63.53 163 ARG A O 1
ATOM 1237 N N . GLY A 1 164 ? -35.807 -18.860 61.473 1.00 65.75 164 GLY A N 1
ATOM 1238 C CA . GLY A 1 164 ? -35.642 -18.264 62.805 1.00 65.75 164 GLY A CA 1
ATOM 1239 C C . GLY A 1 164 ? -35.729 -16.736 62.852 1.00 65.75 164 GLY A C 1
ATOM 1240 O O . GLY A 1 164 ? -35.691 -16.175 63.943 1.00 65.75 164 GLY A O 1
ATOM 1241 N N . LEU A 1 165 ? -35.831 -16.062 61.702 1.00 72.94 165 LEU A N 1
ATOM 1242 C CA . LEU A 1 165 ? -35.821 -14.599 61.627 1.00 72.94 165 LEU A CA 1
ATOM 1243 C C . LEU A 1 165 ? -37.218 -14.019 61.859 1.00 72.94 165 LEU A C 1
ATOM 1245 O O . LEU A 1 165 ? -38.215 -14.488 61.304 1.00 72.94 165 LEU A O 1
ATOM 1249 N N . SER A 1 166 ? -37.284 -12.941 62.634 1.00 78.19 166 SER A N 1
ATOM 1250 C CA . SER A 1 166 ? -38.487 -12.116 62.737 1.00 78.19 166 SER A CA 1
ATOM 1251 C C . SER A 1 166 ? -38.833 -11.490 61.377 1.00 78.19 166 SER A C 1
ATOM 1253 O O . SER A 1 166 ? -37.965 -11.288 60.526 1.00 78.19 166 SER A O 1
ATOM 1255 N N . SER A 1 167 ? -40.101 -11.120 61.151 1.00 79.69 167 SER A N 1
ATOM 1256 C CA . SER A 1 167 ? -40.529 -10.489 59.885 1.00 79.69 167 SER A CA 1
ATOM 1257 C C . SER A 1 167 ? -39.704 -9.248 59.510 1.00 79.69 167 SER A C 1
ATOM 1259 O O . SER A 1 167 ? -39.502 -8.972 58.330 1.00 79.69 167 SER A O 1
ATOM 1261 N N . GLN A 1 168 ? -39.188 -8.518 60.501 1.00 79.12 168 GLN A N 1
ATOM 1262 C CA . GLN A 1 168 ? -38.343 -7.347 60.282 1.00 79.12 168 GLN A CA 1
ATOM 1263 C C . GLN A 1 168 ? -36.924 -7.722 59.826 1.00 79.12 168 GLN A C 1
ATOM 1265 O O . GLN A 1 168 ? -36.373 -7.069 58.938 1.00 79.12 168 GLN A O 1
ATOM 1270 N N . GLU A 1 169 ? -36.349 -8.788 60.378 1.00 78.94 169 GLU A N 1
ATOM 1271 C CA . GLU A 1 169 ? -35.044 -9.310 59.958 1.00 78.94 169 GLU A CA 1
ATOM 1272 C C . GLU A 1 169 ? -35.112 -9.960 58.570 1.00 78.94 169 GLU A C 1
ATOM 1274 O O . GLU A 1 169 ? -34.197 -9.799 57.766 1.00 78.94 169 GLU A O 1
ATOM 1279 N N . LEU A 1 170 ? -36.231 -10.611 58.240 1.00 84.38 170 LEU A N 1
ATOM 1280 C CA . LEU A 1 170 ? -36.501 -11.159 56.907 1.00 84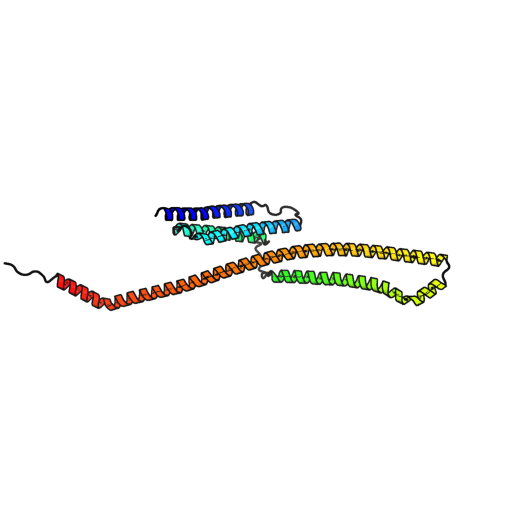.38 170 LEU A CA 1
ATOM 1281 C C . LEU A 1 170 ? -36.560 -10.050 55.842 1.00 84.38 170 LEU A C 1
ATOM 1283 O O . LEU A 1 170 ? -35.957 -10.176 54.777 1.00 84.38 170 LEU A O 1
ATOM 1287 N N . LEU A 1 171 ? -37.204 -8.920 56.158 1.00 85.06 171 LEU A N 1
ATOM 1288 C CA . LEU A 1 171 ? -37.219 -7.733 55.295 1.00 85.06 171 LEU A CA 1
ATOM 1289 C C . LEU A 1 171 ? -35.831 -7.089 55.153 1.00 85.06 171 LEU A C 1
ATOM 1291 O O . LEU A 1 171 ? -35.481 -6.615 54.069 1.00 85.06 171 LEU A O 1
ATOM 1295 N N . GLN A 1 172 ? -35.022 -7.058 56.218 1.00 85.75 172 GLN A N 1
ATOM 1296 C CA . GLN A 1 172 ? -33.638 -6.576 56.132 1.00 85.75 172 GLN A CA 1
ATOM 1297 C C . GLN A 1 172 ? -32.765 -7.496 55.277 1.00 85.75 172 GLN A C 1
ATOM 1299 O O . GLN A 1 172 ? -32.013 -7.001 54.434 1.00 85.75 172 GLN A O 1
ATOM 1304 N N . LEU A 1 173 ? -32.896 -8.814 55.443 1.00 83.19 173 LEU A N 1
ATOM 1305 C CA . LEU A 1 173 ? -32.189 -9.803 54.636 1.00 83.19 173 LEU A CA 1
ATOM 1306 C C . LEU A 1 173 ? -32.559 -9.662 53.157 1.00 83.19 173 LEU A C 1
ATOM 1308 O O . LEU A 1 173 ? -31.669 -9.581 52.314 1.00 83.19 173 LEU A O 1
ATOM 1312 N N . GLN A 1 174 ? -33.852 -9.542 52.850 1.00 84.44 174 GLN A N 1
ATOM 1313 C CA . GLN A 1 174 ? -34.333 -9.322 51.488 1.00 84.44 174 GLN A CA 1
ATOM 1314 C C . GLN A 1 174 ? -33.761 -8.031 50.886 1.00 84.44 174 GLN A C 1
ATOM 1316 O O . GLN A 1 174 ? -33.248 -8.050 49.772 1.00 84.44 174 GLN A O 1
ATOM 1321 N N . ARG A 1 175 ? -33.773 -6.909 51.621 1.00 86.88 175 ARG A N 1
ATOM 1322 C CA . ARG A 1 175 ? -33.168 -5.647 51.150 1.00 86.88 175 ARG A CA 1
ATOM 1323 C C . ARG A 1 175 ? -31.661 -5.767 50.930 1.00 86.88 175 ARG A C 1
ATOM 1325 O O . ARG A 1 175 ? -31.142 -5.183 49.984 1.00 86.88 175 ARG A O 1
ATOM 1332 N N . SER A 1 176 ? -30.959 -6.509 51.785 1.00 85.25 176 SER A N 1
ATOM 1333 C CA . SER A 1 176 ? -29.527 -6.773 51.618 1.00 85.25 176 SER A CA 1
ATOM 1334 C C . SER A 1 176 ? -29.248 -7.631 50.383 1.00 85.25 176 SER A C 1
ATOM 1336 O O . SER 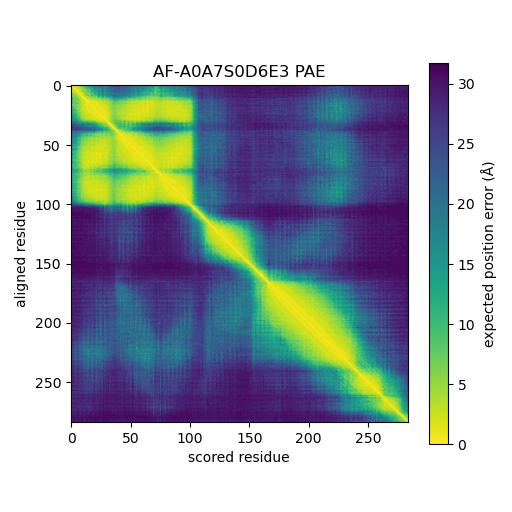A 1 176 ? -28.314 -7.335 49.644 1.00 85.25 176 SER A O 1
ATOM 1338 N N . GLN A 1 177 ? -30.064 -8.657 50.132 1.00 83.50 177 GLN A N 1
ATOM 1339 C CA . GLN A 1 177 ? -29.948 -9.494 48.939 1.00 83.50 177 GLN A CA 1
ATOM 1340 C C . GLN A 1 177 ? -30.245 -8.712 47.660 1.00 83.50 177 GLN A C 1
ATOM 1342 O O . GLN A 1 177 ? -29.465 -8.822 46.722 1.00 83.50 177 GLN A O 1
ATOM 1347 N N . MET A 1 178 ? -31.297 -7.884 47.640 1.00 86.44 178 MET A N 1
ATOM 1348 C CA . MET A 1 178 ? -31.595 -7.035 46.479 1.00 86.44 178 MET A CA 1
ATOM 1349 C C . MET A 1 178 ? -30.434 -6.083 46.175 1.00 86.44 178 MET A C 1
ATOM 1351 O O . MET A 1 178 ? -29.978 -6.048 45.044 1.00 86.44 178 MET A O 1
ATOM 1355 N N . ARG A 1 179 ? -29.851 -5.428 47.190 1.00 89.31 179 ARG A N 1
ATOM 1356 C CA . ARG A 1 179 ? -28.663 -4.577 46.985 1.00 89.31 179 ARG A CA 1
ATOM 1357 C C . ARG A 1 179 ? -27.475 -5.337 46.400 1.00 89.31 179 ARG A C 1
ATOM 1359 O O . ARG A 1 179 ? -26.847 -4.856 45.474 1.00 89.31 179 ARG A O 1
ATOM 1366 N N . LYS A 1 180 ? -27.188 -6.542 46.904 1.00 85.06 180 LYS A N 1
ATOM 1367 C CA . LYS A 1 180 ? -26.103 -7.378 46.363 1.00 85.06 180 LYS A CA 1
ATOM 1368 C C . LYS A 1 180 ? -26.361 -7.805 44.917 1.00 85.06 180 LYS A C 1
ATOM 1370 O O . LYS A 1 180 ? -25.410 -7.980 44.163 1.00 85.06 180 LYS A O 1
ATOM 1375 N N . GLN A 1 181 ? -27.622 -8.028 44.551 1.00 87.69 181 GLN A N 1
ATOM 1376 C CA . GLN A 1 181 ? -28.004 -8.334 43.175 1.00 87.69 181 GLN A CA 1
ATOM 1377 C C . GLN A 1 181 ? -27.844 -7.107 42.277 1.00 87.69 181 GLN A C 1
ATOM 1379 O O . GLN A 1 181 ? -27.269 -7.250 41.204 1.00 87.69 181 GLN A O 1
ATOM 1384 N N . ASP A 1 182 ? -28.265 -5.926 42.731 1.00 89.25 182 ASP A N 1
ATOM 1385 C CA . ASP A 1 182 ? -28.070 -4.666 42.006 1.00 89.25 182 ASP A CA 1
ATOM 1386 C C . ASP A 1 182 ? -26.570 -4.393 41.780 1.00 89.25 182 ASP A C 1
ATOM 1388 O O . ASP A 1 182 ? -26.146 -4.200 40.643 1.00 89.25 182 ASP A O 1
ATOM 1392 N N . ASP A 1 183 ? -25.738 -4.532 42.821 1.00 88.00 183 ASP A N 1
ATOM 1393 C CA . ASP A 1 183 ? -24.278 -4.379 42.719 1.00 88.00 183 ASP A CA 1
ATOM 1394 C C . ASP A 1 183 ? -23.658 -5.375 41.714 1.00 88.00 183 ASP A C 1
ATOM 1396 O O . ASP A 1 183 ? -22.727 -5.045 40.976 1.00 88.00 183 ASP A O 1
ATOM 1400 N N . ALA A 1 184 ? -24.158 -6.616 41.673 1.00 83.38 184 ALA A N 1
ATOM 1401 C CA . ALA A 1 184 ? -23.703 -7.624 40.716 1.00 83.38 184 ALA A CA 1
ATOM 1402 C C . ALA A 1 184 ? -24.148 -7.301 39.279 1.00 83.38 184 ALA A C 1
ATOM 1404 O O . ALA A 1 184 ? -23.396 -7.549 38.333 1.00 83.38 184 ALA A O 1
ATOM 1405 N N . MET A 1 185 ? -25.343 -6.733 39.104 1.00 86.25 185 MET A N 1
ATOM 1406 C CA . MET A 1 185 ? -25.841 -6.285 37.802 1.00 86.25 185 MET A CA 1
ATOM 1407 C C . MET A 1 185 ? -25.022 -5.111 37.261 1.00 86.25 185 MET A C 1
ATOM 1409 O O . MET A 1 185 ? -24.646 -5.137 36.090 1.00 86.25 185 MET A O 1
ATOM 1413 N N . ASP A 1 186 ? -24.649 -4.154 38.112 1.00 89.25 186 ASP A N 1
ATOM 1414 C CA . ASP A 1 186 ? -23.777 -3.037 37.731 1.00 89.25 186 ASP A CA 1
ATOM 1415 C C . ASP A 1 186 ? -22.388 -3.528 37.282 1.00 89.25 186 ASP A C 1
ATOM 1417 O O . ASP A 1 186 ? -21.815 -3.042 36.301 1.00 89.25 186 ASP A O 1
ATOM 1421 N N . GLN A 1 187 ? -21.846 -4.549 37.953 1.00 86.12 187 GLN A N 1
ATOM 1422 C CA . GLN A 1 187 ? -20.584 -5.178 37.550 1.00 86.12 187 GLN A CA 1
ATOM 1423 C C . GLN A 1 187 ? -20.694 -5.906 36.206 1.00 86.12 187 GLN A C 1
ATOM 1425 O O . GLN A 1 187 ? -19.765 -5.833 35.394 1.00 86.12 187 GLN A O 1
ATOM 1430 N N . LEU A 1 188 ? -21.810 -6.598 35.951 1.00 83.88 188 LEU A N 1
ATOM 1431 C CA . LEU A 1 188 ? -22.060 -7.240 34.662 1.00 83.88 188 LEU A CA 1
ATOM 1432 C C . LEU A 1 188 ? -22.172 -6.207 33.539 1.00 83.88 188 LEU A C 1
ATOM 1434 O O . LEU A 1 188 ? -21.559 -6.405 32.492 1.00 83.88 188 LEU A O 1
ATOM 1438 N N . ASP A 1 189 ? -22.873 -5.095 33.756 1.00 86.50 189 ASP A N 1
ATOM 1439 C CA . ASP A 1 189 ? -22.991 -4.033 32.752 1.00 86.50 189 ASP A CA 1
ATOM 1440 C C . ASP A 1 189 ? -21.623 -3.413 32.425 1.00 86.50 189 ASP A C 1
ATOM 1442 O O . ASP A 1 189 ? -21.239 -3.285 31.257 1.00 86.50 189 ASP A O 1
ATOM 1446 N N . ALA A 1 190 ? -20.799 -3.165 33.448 1.00 81.06 190 ALA A N 1
ATOM 1447 C CA . ALA A 1 190 ? -19.427 -2.703 33.258 1.00 81.06 190 ALA A CA 1
ATOM 1448 C C . ALA A 1 190 ? -18.567 -3.703 32.456 1.00 81.06 190 ALA A C 1
ATOM 1450 O O . ALA A 1 190 ? -17.760 -3.298 31.612 1.00 81.06 190 ALA A O 1
ATOM 1451 N N . LEU A 1 191 ? -18.725 -5.011 32.689 1.00 81.88 191 LEU A N 1
ATOM 1452 C CA . LEU A 1 191 ? -18.027 -6.053 31.928 1.00 81.88 191 LEU A CA 1
ATOM 1453 C C . LEU A 1 191 ? -18.512 -6.134 30.479 1.00 81.88 191 LEU A C 1
ATOM 1455 O O . LEU A 1 191 ? -17.683 -6.251 29.577 1.00 81.88 191 LEU A O 1
ATOM 1459 N N . VAL A 1 192 ? -19.819 -6.019 30.234 1.00 87.81 192 VAL A N 1
ATOM 1460 C CA . VAL A 1 192 ? -20.379 -5.969 28.875 1.00 87.81 192 VAL A CA 1
ATOM 1461 C C . VAL A 1 192 ? -19.866 -4.736 28.129 1.00 87.81 192 VAL A C 1
ATOM 1463 O O . VAL A 1 192 ? -19.473 -4.845 26.966 1.00 87.81 192 VA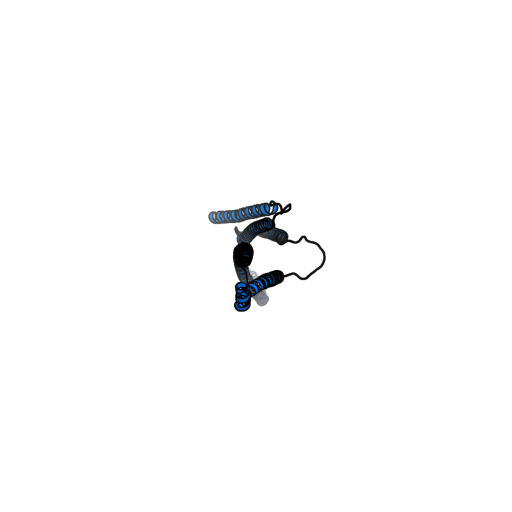L A O 1
ATOM 1466 N N . GLY A 1 193 ? -19.779 -3.584 28.798 1.00 86.56 193 GLY A N 1
ATOM 1467 C CA . GLY A 1 193 ? -19.176 -2.370 28.247 1.00 86.56 193 GLY A CA 1
ATOM 1468 C C . GLY A 1 193 ? -17.720 -2.583 27.819 1.00 86.56 193 GLY A C 1
ATOM 1469 O O . GLY A 1 193 ? -17.352 -2.263 26.684 1.00 86.56 193 GLY A O 1
ATOM 1470 N N . LYS A 1 194 ? -16.907 -3.204 28.685 1.00 87.31 194 LYS A N 1
ATOM 1471 C CA . LYS A 1 194 ? -15.517 -3.572 28.363 1.00 87.31 194 LYS A CA 1
ATOM 1472 C C . LYS A 1 194 ? -15.447 -4.560 27.199 1.00 87.31 194 LYS A C 1
ATOM 1474 O O . LYS A 1 194 ? -14.699 -4.319 26.259 1.00 87.31 194 LYS A O 1
ATOM 1479 N N . LEU A 1 195 ? -16.261 -5.617 27.208 1.00 82.44 195 LEU A N 1
ATOM 1480 C CA . LEU A 1 195 ? -16.307 -6.615 26.136 1.00 82.44 195 LEU A CA 1
ATOM 1481 C C . LEU A 1 195 ? -16.669 -5.981 24.788 1.00 82.44 195 LEU A C 1
ATOM 1483 O O . LEU A 1 195 ? -16.053 -6.297 23.773 1.00 82.44 195 LEU A O 1
ATOM 1487 N N . LYS A 1 196 ? -17.627 -5.050 24.771 1.00 90.06 196 LYS A N 1
ATOM 1488 C CA . LYS A 1 196 ? -18.012 -4.307 23.566 1.00 90.06 196 LYS A CA 1
ATOM 1489 C C . LYS A 1 196 ? -16.866 -3.440 23.047 1.00 90.06 196 LYS A C 1
ATOM 1491 O O . LYS A 1 196 ? -16.624 -3.405 21.842 1.00 90.06 196 LYS A O 1
ATOM 1496 N N . MET A 1 197 ? -16.146 -2.761 23.940 1.00 83.75 197 MET A N 1
ATOM 1497 C CA . MET A 1 197 ? -14.970 -1.971 23.571 1.00 83.75 197 MET A CA 1
ATOM 1498 C C . MET A 1 197 ? -13.861 -2.859 22.999 1.00 83.75 197 MET A C 1
ATOM 1500 O O . MET A 1 197 ? -13.360 -2.578 21.912 1.00 83.75 197 MET A O 1
ATOM 1504 N N . THR A 1 198 ? -13.548 -3.977 23.657 1.00 75.44 198 THR A N 1
ATOM 1505 C CA . THR A 1 198 ? -12.580 -4.963 23.163 1.00 75.44 198 THR A CA 1
ATOM 1506 C C . THR A 1 198 ? -13.007 -5.561 21.824 1.00 75.44 198 THR A C 1
ATOM 1508 O O . THR A 1 198 ? -12.192 -5.646 20.914 1.00 75.44 198 THR A O 1
ATOM 1511 N N . SER A 1 199 ? -14.284 -5.904 21.647 1.00 84.75 199 SER A N 1
ATOM 1512 C CA . SER A 1 199 ? -14.811 -6.416 20.377 1.00 84.75 199 SER A CA 1
ATOM 1513 C C . SER A 1 199 ? -14.674 -5.404 19.238 1.00 84.75 199 SER A C 1
ATOM 1515 O O . SER A 1 199 ? -14.364 -5.800 18.116 1.00 84.75 199 SER A O 1
ATOM 1517 N N . ASN A 1 200 ? -14.878 -4.112 19.508 1.00 83.25 200 ASN A N 1
ATOM 1518 C CA . ASN A 1 200 ? -14.655 -3.066 18.513 1.00 83.25 200 ASN A CA 1
ATOM 1519 C C . ASN A 1 200 ? -13.174 -2.931 18.150 1.00 83.25 200 ASN A C 1
ATOM 1521 O O . ASN A 1 200 ? -12.867 -2.861 16.965 1.00 83.25 200 ASN A O 1
ATOM 1525 N N . MET A 1 201 ? -12.272 -2.968 19.135 1.00 83.81 201 MET A N 1
ATOM 1526 C CA . MET A 1 201 ? -10.828 -2.946 18.877 1.00 83.81 201 MET A CA 1
ATOM 1527 C C . MET A 1 20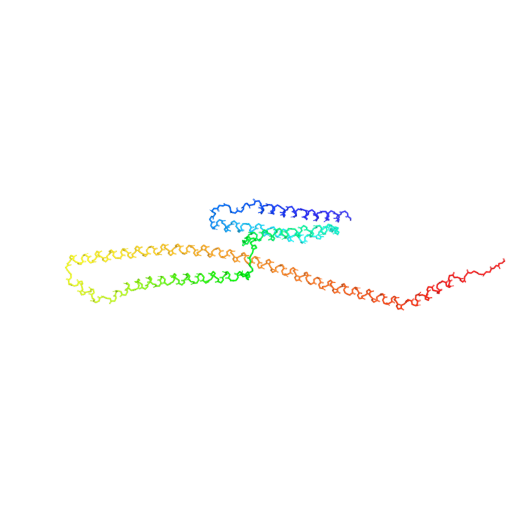1 ? -10.377 -4.160 18.057 1.00 83.81 201 MET A C 1
ATOM 1529 O O . MET A 1 201 ? -9.643 -3.997 17.091 1.00 83.81 201 MET A O 1
ATOM 1533 N N . ILE A 1 202 ? -10.863 -5.362 18.388 1.00 79.12 202 ILE A N 1
ATOM 1534 C CA . ILE A 1 202 ? -10.565 -6.582 17.622 1.00 79.12 202 ILE A CA 1
ATOM 1535 C C . ILE A 1 202 ? -11.051 -6.437 16.178 1.00 79.12 202 ILE A C 1
ATOM 1537 O O . ILE A 1 202 ? -10.323 -6.782 15.257 1.00 79.12 202 ILE A O 1
ATOM 1541 N N . ARG A 1 203 ? -12.261 -5.909 15.961 1.00 90.06 203 ARG A N 1
ATOM 1542 C CA . ARG A 1 203 ? -12.792 -5.689 14.610 1.00 90.06 203 ARG A CA 1
ATOM 1543 C C . ARG A 1 203 ? -11.934 -4.705 13.810 1.00 90.06 203 ARG A C 1
ATOM 1545 O O . ARG A 1 203 ? -11.612 -4.996 12.666 1.00 90.06 203 ARG A O 1
ATOM 1552 N N . GLU A 1 204 ? -11.540 -3.581 14.406 1.00 86.56 204 GLU A N 1
ATOM 1553 C CA . GLU A 1 204 ? -10.665 -2.595 13.752 1.00 86.56 204 GLU A CA 1
ATOM 1554 C C . GLU A 1 204 ? -9.286 -3.179 13.409 1.00 86.56 204 GLU A C 1
ATOM 1556 O O . GLU A 1 204 ? -8.749 -2.912 12.331 1.00 86.56 204 GLU A O 1
ATOM 1561 N N . GLU A 1 205 ? -8.728 -4.003 14.297 1.00 87.06 205 GLU A N 1
ATOM 1562 C CA . GLU A 1 205 ? -7.460 -4.693 14.066 1.00 87.06 205 GLU A CA 1
ATOM 1563 C C . GLU A 1 205 ? -7.589 -5.730 12.943 1.00 87.06 205 GLU A C 1
ATOM 1565 O O . GLU A 1 205 ? -6.756 -5.753 12.044 1.00 87.06 205 GLU A O 1
ATOM 1570 N N . VAL A 1 206 ? -8.665 -6.524 12.921 1.00 88.38 206 VAL A N 1
ATOM 1571 C CA . VAL A 1 206 ? -8.941 -7.485 11.838 1.00 88.38 206 VAL A CA 1
ATOM 1572 C C . VAL A 1 206 ? -9.102 -6.774 10.493 1.00 88.38 206 VAL A C 1
ATOM 1574 O O . VAL A 1 206 ? -8.500 -7.198 9.508 1.00 88.38 206 VAL A O 1
ATOM 1577 N N . ASP A 1 207 ? -9.840 -5.663 10.441 1.00 84.81 207 ASP A N 1
ATOM 1578 C CA . ASP A 1 207 ? -10.000 -4.863 9.218 1.00 84.81 207 ASP A CA 1
ATOM 1579 C C . ASP A 1 207 ? -8.661 -4.264 8.745 1.00 84.81 207 ASP A C 1
ATOM 1581 O O . ASP A 1 207 ? -8.417 -4.109 7.544 1.00 84.81 207 ASP A O 1
ATOM 1585 N N . THR A 1 208 ? -7.779 -3.912 9.683 1.00 85.69 208 THR A N 1
ATOM 1586 C CA . THR A 1 208 ? -6.436 -3.397 9.381 1.00 85.69 208 THR A CA 1
ATOM 1587 C C . THR A 1 208 ? -5.519 -4.512 8.883 1.00 85.69 208 THR A C 1
ATOM 1589 O O . THR A 1 208 ? -4.847 -4.344 7.865 1.00 85.69 208 THR A O 1
ATOM 1592 N N . GLN A 1 209 ? -5.535 -5.674 9.536 1.00 82.62 209 GLN A N 1
ATOM 1593 C CA . GLN A 1 209 ? -4.782 -6.855 9.122 1.00 82.62 209 GLN A CA 1
ATOM 1594 C C . GLN A 1 209 ? -5.229 -7.369 7.753 1.00 82.62 209 GLN A C 1
ATOM 1596 O O . GLN A 1 209 ? -4.374 -7.710 6.943 1.00 82.62 209 GLN A O 1
ATOM 1601 N N . ALA A 1 210 ? -6.528 -7.341 7.441 1.00 83.06 210 ALA A N 1
ATOM 1602 C CA . ALA A 1 210 ? -7.034 -7.696 6.115 1.00 83.06 210 ALA A CA 1
ATOM 1603 C C . ALA A 1 210 ? -6.405 -6.824 5.015 1.00 83.06 210 ALA A C 1
ATOM 1605 O O . ALA A 1 210 ? -5.906 -7.347 4.021 1.00 83.06 210 ALA A O 1
ATOM 1606 N N . LYS A 1 211 ? -6.322 -5.505 5.234 1.00 84.50 211 LYS A N 1
ATOM 1607 C CA . LYS A 1 211 ? -5.654 -4.586 4.296 1.00 84.50 211 LYS A CA 1
ATOM 1608 C C . LYS A 1 211 ? -4.157 -4.862 4.172 1.00 84.50 211 LYS A C 1
ATOM 1610 O O . LYS A 1 211 ? -3.631 -4.835 3.066 1.00 84.50 211 LYS A O 1
ATOM 1615 N N . MET A 1 212 ? -3.472 -5.155 5.280 1.00 78.56 212 MET A N 1
ATOM 1616 C CA . MET A 1 212 ? -2.049 -5.518 5.237 1.00 78.56 212 MET A CA 1
ATOM 1617 C C . MET A 1 212 ? -1.808 -6.815 4.455 1.00 78.56 212 MET A C 1
ATOM 1619 O O . MET A 1 212 ? -0.825 -6.910 3.727 1.00 78.56 212 MET A O 1
ATOM 1623 N N . VAL A 1 213 ? -2.704 -7.800 4.572 1.00 87.88 213 VAL A N 1
ATOM 1624 C CA . VAL A 1 213 ? -2.638 -9.047 3.794 1.00 87.88 213 VAL A CA 1
ATOM 1625 C C . VAL A 1 213 ? -2.878 -8.783 2.307 1.00 87.88 213 VAL A C 1
ATOM 1627 O O . VAL A 1 213 ? -2.142 -9.313 1.480 1.00 87.88 213 VAL A O 1
ATOM 1630 N N . GLU A 1 214 ? -3.850 -7.938 1.954 1.00 90.62 214 GLU A N 1
ATOM 1631 C CA . GLU A 1 214 ? -4.070 -7.523 0.561 1.00 90.62 214 GLU A CA 1
ATOM 1632 C C . GLU A 1 214 ? -2.851 -6.805 -0.032 1.00 90.62 214 GLU A C 1
ATOM 1634 O O . GLU A 1 214 ? -2.528 -6.989 -1.204 1.00 90.62 214 GLU A O 1
ATOM 1639 N N . ASP A 1 215 ? -2.164 -5.979 0.757 1.00 86.44 215 ASP A N 1
ATOM 1640 C CA . ASP A 1 215 ? -0.940 -5.309 0.319 1.00 86.44 215 ASP A CA 1
ATOM 1641 C C . ASP A 1 215 ? 0.220 -6.303 0.160 1.00 86.44 215 ASP A C 1
ATOM 1643 O O . ASP A 1 215 ? 0.933 -6.257 -0.842 1.00 86.44 215 ASP A O 1
ATOM 1647 N N . LEU A 1 216 ? 0.347 -7.279 1.062 1.00 82.56 216 LEU A N 1
ATOM 1648 C CA . LEU A 1 216 ? 1.340 -8.347 0.942 1.00 82.56 216 LEU A CA 1
ATOM 1649 C C . LEU A 1 216 ? 1.100 -9.240 -0.290 1.00 82.56 216 LEU A C 1
ATOM 1651 O O . LEU A 1 216 ? 2.056 -9.681 -0.927 1.00 82.56 216 LEU A O 1
ATOM 1655 N N . ASP A 1 217 ? -0.157 -9.480 -0.667 1.00 86.75 217 ASP A N 1
ATOM 1656 C CA . ASP A 1 217 ? -0.506 -10.216 -1.890 1.00 86.75 217 ASP A CA 1
ATOM 1657 C C . ASP A 1 217 ? -0.115 -9.444 -3.165 1.00 86.75 217 ASP A C 1
ATOM 1659 O O . ASP A 1 217 ? 0.401 -10.021 -4.133 1.00 86.75 217 ASP A O 1
ATOM 1663 N N . LYS A 1 218 ? -0.263 -8.111 -3.154 1.00 84.94 218 LYS A N 1
ATOM 1664 C CA . LYS A 1 218 ? 0.235 -7.245 -4.238 1.00 84.94 218 LYS A CA 1
ATOM 1665 C C . LYS A 1 218 ? 1.759 -7.294 -4.324 1.00 84.94 218 LYS A C 1
ATOM 1667 O O . LYS A 1 218 ? 2.289 -7.472 -5.423 1.00 84.94 218 LYS A O 1
ATOM 1672 N N . ASP A 1 219 ? 2.455 -7.212 -3.192 1.00 82.31 219 ASP A N 1
ATOM 1673 C CA . ASP A 1 219 ? 3.919 -7.300 -3.134 1.00 82.31 219 ASP A CA 1
ATOM 1674 C C . ASP A 1 219 ? 4.420 -8.666 -3.629 1.00 82.31 219 ASP A C 1
ATOM 1676 O O . ASP A 1 219 ? 5.403 -8.751 -4.378 1.00 82.31 219 ASP A O 1
ATOM 1680 N N . PHE A 1 220 ? 3.720 -9.750 -3.278 1.00 86.50 220 PHE A N 1
ATOM 1681 C CA . PHE A 1 220 ? 4.021 -11.091 -3.775 1.00 86.50 220 PHE A CA 1
ATOM 1682 C C . PHE A 1 220 ? 3.814 -11.183 -5.290 1.00 86.50 220 PHE A C 1
ATOM 1684 O O . PHE A 1 220 ? 4.686 -11.679 -6.009 1.00 86.50 220 PHE A O 1
ATOM 1691 N N . SER A 1 221 ? 2.709 -10.638 -5.799 1.00 87.38 221 SER A N 1
ATOM 1692 C CA . SER A 1 221 ? 2.412 -10.582 -7.234 1.00 87.38 221 SER A CA 1
ATOM 1693 C C . SER A 1 221 ? 3.456 -9.774 -8.016 1.00 87.38 221 SER A C 1
ATOM 1695 O O . SER A 1 221 ? 3.893 -10.192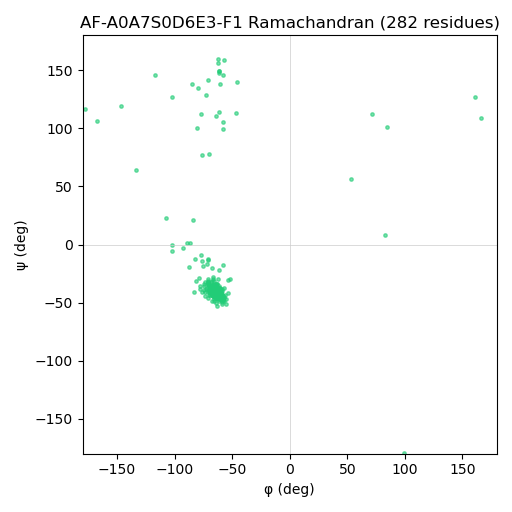 -9.099 1.00 87.38 221 SER A O 1
ATOM 1697 N N . HIS A 1 222 ? 3.916 -8.650 -7.461 1.00 82.44 222 HIS A N 1
ATOM 1698 C CA . HIS A 1 222 ? 4.991 -7.843 -8.037 1.00 82.44 222 HIS A CA 1
ATOM 1699 C C . HIS A 1 222 ? 6.323 -8.608 -8.024 1.00 82.44 222 HIS A C 1
ATOM 1701 O O . HIS A 1 222 ? 6.985 -8.737 -9.058 1.00 82.44 222 HIS A O 1
ATOM 1707 N N . THR A 1 223 ? 6.677 -9.224 -6.893 1.00 86.56 223 THR A N 1
ATOM 1708 C CA . THR A 1 223 ? 7.888 -10.048 -6.754 1.00 86.56 223 THR A CA 1
ATOM 1709 C C . THR A 1 223 ? 7.888 -11.221 -7.735 1.00 86.56 223 THR A C 1
ATOM 1711 O O . THR A 1 223 ? 8.892 -11.476 -8.405 1.00 86.56 223 THR A O 1
ATOM 1714 N N . GLN A 1 224 ? 6.756 -11.909 -7.894 1.00 86.00 224 GLN A N 1
ATOM 1715 C CA . GLN A 1 224 ? 6.599 -12.997 -8.856 1.00 86.00 224 GLN A CA 1
ATOM 1716 C C . GLN A 1 224 ? 6.773 -12.500 -10.298 1.00 86.00 224 GLN A C 1
ATOM 1718 O O . GLN A 1 224 ? 7.454 -13.141 -11.105 1.00 86.00 224 GLN A O 1
ATOM 1723 N N . SER A 1 225 ? 6.197 -11.343 -10.627 1.00 86.56 225 SER A N 1
ATOM 1724 C CA . SER A 1 225 ? 6.334 -10.719 -11.948 1.00 86.56 225 SER A CA 1
ATOM 1725 C C . SER A 1 225 ? 7.787 -10.345 -12.242 1.00 86.56 225 SER A C 1
ATOM 1727 O O . SER A 1 225 ? 8.307 -10.675 -13.313 1.00 86.56 225 SER A O 1
ATOM 1729 N N . ARG A 1 226 ? 8.485 -9.759 -11.264 1.00 83.12 226 ARG A N 1
ATOM 1730 C CA . ARG A 1 226 ? 9.913 -9.436 -11.349 1.00 83.12 226 ARG A CA 1
ATOM 1731 C C . ARG A 1 226 ? 10.774 -10.685 -11.501 1.00 83.12 226 ARG A C 1
ATOM 1733 O O . ARG A 1 226 ? 11.638 -10.729 -12.373 1.00 83.12 226 ARG A O 1
ATOM 1740 N N . MET A 1 227 ? 10.502 -11.737 -10.731 1.00 79.50 227 MET A N 1
ATOM 1741 C CA . MET A 1 227 ? 11.202 -13.017 -10.855 1.00 79.50 227 MET A CA 1
ATOM 1742 C C . MET A 1 227 ? 10.998 -13.633 -12.243 1.00 79.50 227 MET A C 1
ATOM 1744 O O . MET A 1 227 ? 11.942 -14.160 -12.829 1.00 79.50 227 MET A O 1
ATOM 1748 N N . LYS A 1 228 ? 9.792 -13.526 -12.815 1.00 86.38 228 LYS A N 1
ATOM 1749 C CA . LYS A 1 228 ? 9.503 -13.971 -14.184 1.00 86.38 228 LYS A CA 1
ATOM 1750 C C . LYS A 1 228 ? 10.264 -13.147 -15.229 1.00 86.38 228 LYS A C 1
ATOM 1752 O O . LYS A 1 228 ? 10.823 -13.743 -16.154 1.00 86.38 228 LYS A O 1
ATOM 1757 N N . LYS A 1 229 ? 10.330 -11.815 -15.080 1.00 87.81 229 LYS A N 1
ATOM 1758 C CA . LYS A 1 229 ? 11.154 -10.932 -15.933 1.00 87.81 229 LYS A CA 1
ATOM 1759 C C . LYS A 1 229 ? 12.636 -11.333 -15.852 1.00 87.81 229 LYS A C 1
ATOM 1761 O O . LYS A 1 229 ? 13.234 -11.596 -16.893 1.00 87.81 229 LYS A O 1
ATOM 1766 N N . LEU A 1 230 ? 13.185 -11.499 -14.645 1.00 78.94 230 LEU A N 1
ATOM 1767 C CA . LEU A 1 230 ? 14.570 -11.940 -14.420 1.00 78.94 230 LEU A CA 1
ATOM 1768 C C . LEU A 1 230 ? 14.851 -13.319 -15.023 1.00 78.94 230 LEU A C 1
ATOM 1770 O O . LEU A 1 230 ? 15.865 -13.497 -15.688 1.00 78.94 230 LEU A O 1
ATOM 1774 N N . ARG A 1 231 ? 13.941 -14.290 -14.872 1.00 79.44 231 ARG A N 1
ATOM 1775 C CA . ARG A 1 231 ? 14.072 -15.610 -15.516 1.00 79.44 231 ARG A CA 1
ATOM 1776 C C . ARG A 1 231 ? 14.133 -15.493 -17.038 1.00 79.44 231 ARG A C 1
ATOM 1778 O O . ARG A 1 231 ? 14.945 -16.161 -17.671 1.00 79.44 231 ARG A O 1
ATOM 1785 N N . LYS A 1 232 ? 13.289 -14.641 -17.630 1.00 82.50 232 LYS A N 1
ATOM 1786 C CA . LYS A 1 232 ? 13.261 -14.404 -19.080 1.00 82.50 232 LYS A CA 1
ATOM 1787 C C . LYS A 1 232 ? 14.530 -13.699 -19.563 1.00 82.50 232 LYS A C 1
ATOM 1789 O O . LYS A 1 232 ? 15.049 -14.065 -20.612 1.00 82.50 232 LYS A O 1
ATOM 1794 N N . GLN A 1 233 ? 15.040 -12.728 -18.808 1.00 80.31 233 GLN A N 1
ATOM 1795 C CA . GLN A 1 233 ? 16.320 -12.071 -19.090 1.00 80.31 233 GLN A CA 1
ATOM 1796 C C . GLN A 1 233 ? 17.492 -13.049 -18.958 1.00 80.31 233 GLN A C 1
ATOM 1798 O O . GLN A 1 233 ? 18.314 -13.122 -19.861 1.00 80.31 233 GLN A O 1
ATOM 1803 N N . GLY A 1 234 ? 17.523 -13.872 -17.907 1.00 77.75 234 GLY A N 1
ATOM 1804 C CA . GLY A 1 234 ? 18.522 -14.928 -17.741 1.00 77.75 234 GLY A CA 1
ATOM 1805 C C . GLY A 1 234 ? 18.514 -15.931 -18.897 1.00 77.75 234 GLY A C 1
ATOM 1806 O O . GLY A 1 234 ? 19.574 -16.302 -19.387 1.00 77.75 234 GLY A O 1
ATOM 1807 N N . PHE A 1 235 ? 17.331 -16.313 -19.394 1.00 70.81 235 PHE A N 1
ATOM 1808 C CA . PHE A 1 235 ? 17.210 -17.161 -20.584 1.00 70.81 235 PHE A CA 1
ATOM 1809 C C . PHE A 1 235 ? 17.741 -16.477 -21.851 1.00 70.81 235 PHE A C 1
ATOM 1811 O O . PHE A 1 235 ? 18.454 -17.110 -22.623 1.00 70.81 235 PHE A O 1
ATOM 1818 N N . LYS A 1 236 ? 17.428 -15.190 -22.061 1.00 75.75 236 LYS A N 1
ATOM 1819 C CA . LYS A 1 236 ? 17.963 -14.414 -23.192 1.00 75.75 236 LYS A CA 1
ATOM 1820 C C . LYS A 1 236 ? 19.484 -14.313 -23.136 1.00 75.75 236 LYS A C 1
ATOM 1822 O O . LYS A 1 236 ? 20.123 -14.662 -24.112 1.00 75.75 236 LYS A O 1
ATOM 1827 N N . LEU A 1 237 ? 20.045 -13.953 -21.983 1.00 69.06 237 LEU A N 1
ATOM 1828 C CA . LEU A 1 237 ? 21.492 -13.856 -21.775 1.00 69.06 237 LEU A CA 1
ATOM 1829 C C . LEU A 1 237 ? 22.197 -15.205 -21.968 1.00 69.06 237 LEU A C 1
ATOM 1831 O O . LEU A 1 237 ? 23.290 -15.256 -22.522 1.00 69.06 237 LEU A O 1
ATOM 1835 N N . ALA A 1 238 ? 21.587 -16.309 -21.530 1.00 67.12 238 ALA A N 1
ATOM 1836 C CA . ALA A 1 238 ? 22.117 -17.649 -21.779 1.00 67.12 238 ALA A CA 1
ATOM 1837 C C . ALA A 1 238 ? 22.048 -18.033 -23.270 1.00 67.12 238 ALA A C 1
ATOM 1839 O O . ALA A 1 238 ? 22.986 -18.625 -23.797 1.00 67.12 238 ALA A O 1
ATOM 1840 N N . GLY A 1 239 ? 20.962 -17.677 -23.961 1.00 64.69 239 GLY A N 1
ATOM 1841 C CA . GLY A 1 239 ? 20.823 -17.882 -25.404 1.00 64.69 239 GLY A CA 1
ATOM 1842 C C . GLY A 1 239 ? 21.789 -17.025 -26.229 1.00 64.69 239 GLY A C 1
ATOM 1843 O O . GLY A 1 239 ? 22.397 -17.532 -27.166 1.00 64.69 239 GLY A O 1
ATOM 1844 N N . GLU A 1 240 ? 21.972 -15.760 -25.851 1.00 61.78 240 GLU A N 1
ATOM 1845 C CA . GLU A 1 240 ? 22.925 -14.826 -26.461 1.00 61.78 240 GLU A CA 1
ATOM 1846 C C . GLU A 1 240 ? 24.365 -15.287 -26.239 1.00 61.78 240 GLU A C 1
ATOM 1848 O O . GLU A 1 240 ? 25.118 -15.350 -27.203 1.00 61.78 240 GLU A O 1
ATOM 1853 N N . LYS A 1 241 ? 24.731 -15.735 -25.027 1.00 61.31 241 LYS A N 1
ATOM 1854 C CA . LYS A 1 241 ? 26.055 -16.333 -24.776 1.00 61.31 241 LYS A CA 1
ATOM 1855 C C . LYS A 1 241 ? 26.329 -17.546 -25.662 1.00 61.31 241 LYS A C 1
ATOM 1857 O O . LYS A 1 241 ? 27.406 -17.636 -26.240 1.00 61.31 241 LYS A O 1
ATOM 1862 N N . ASN A 1 242 ? 25.357 -18.444 -25.818 1.00 61.28 242 ASN A N 1
ATOM 1863 C CA . ASN A 1 242 ? 25.514 -19.604 -26.699 1.00 61.28 242 ASN A CA 1
ATOM 1864 C C . ASN A 1 242 ? 25.616 -19.199 -28.181 1.00 61.28 242 ASN A C 1
ATOM 1866 O O . ASN A 1 242 ? 26.331 -19.842 -28.947 1.00 61.28 242 ASN A O 1
ATOM 1870 N N . GLY A 1 243 ? 24.909 -18.143 -28.594 1.00 65.38 243 GLY A N 1
ATOM 1871 C CA . GLY A 1 243 ? 24.999 -17.584 -29.944 1.00 65.38 243 GLY A CA 1
ATOM 1872 C C . GLY A 1 243 ? 26.361 -16.950 -30.224 1.00 65.38 243 GLY A C 1
ATOM 1873 O O . GLY A 1 243 ? 26.993 -17.280 -31.223 1.00 65.38 243 GLY A O 1
ATOM 1874 N N . GLU A 1 244 ? 26.847 -16.108 -29.312 1.00 66.06 244 GLU A N 1
ATOM 1875 C CA . GLU A 1 244 ? 28.163 -15.470 -29.413 1.00 66.06 244 GLU A CA 1
ATOM 1876 C C . GLU A 1 244 ? 29.312 -16.487 -29.380 1.00 66.06 244 GLU A C 1
ATOM 1878 O O . GLU A 1 244 ? 30.302 -16.324 -30.094 1.00 66.06 244 GLU A O 1
ATOM 1883 N N . GLU A 1 245 ? 29.211 -17.544 -28.567 1.00 64.06 245 GLU A N 1
ATOM 1884 C CA . GLU A 1 245 ? 30.196 -18.634 -28.562 1.00 64.06 245 GLU A CA 1
ATOM 1885 C C . GLU A 1 245 ? 30.203 -19.400 -29.887 1.00 64.06 245 GLU A C 1
ATOM 1887 O O . GLU A 1 245 ? 31.277 -19.696 -30.417 1.00 64.06 245 GLU A O 1
ATOM 1892 N N . LYS A 1 246 ? 29.025 -19.660 -30.466 1.00 65.88 246 LYS A N 1
ATOM 1893 C CA . LYS A 1 246 ? 28.905 -20.309 -31.774 1.00 65.88 246 LYS A CA 1
ATOM 1894 C C . LYS A 1 246 ? 29.480 -19.440 -32.897 1.00 65.88 246 LYS A C 1
ATOM 1896 O O . LYS A 1 246 ? 30.241 -19.938 -33.718 1.00 65.88 246 LYS A O 1
ATOM 1901 N N . GLU A 1 247 ? 29.195 -18.141 -32.898 1.00 70.88 247 GLU A N 1
ATOM 1902 C CA . GLU A 1 247 ? 29.727 -17.206 -33.897 1.00 70.88 247 GLU A CA 1
ATOM 1903 C C . GLU A 1 247 ? 31.254 -17.054 -33.779 1.00 70.88 247 GLU A C 1
ATOM 1905 O O . GLU A 1 247 ? 31.967 -17.001 -34.783 1.00 70.88 247 GLU A O 1
ATOM 1910 N N . LYS A 1 248 ? 31.797 -17.057 -32.552 1.00 75.25 248 LYS A N 1
ATOM 1911 C CA . LYS A 1 248 ? 33.252 -17.085 -32.324 1.00 75.25 248 LYS A CA 1
ATOM 1912 C C . LYS A 1 248 ? 33.891 -18.376 -32.827 1.00 75.25 248 LYS A C 1
ATOM 1914 O O . LYS A 1 248 ? 34.989 -18.310 -33.378 1.00 75.25 248 LYS A O 1
ATOM 1919 N N . MET A 1 249 ? 33.226 -19.519 -32.655 1.00 62.56 249 MET A N 1
ATOM 1920 C CA . MET A 1 249 ? 33.691 -20.808 -33.169 1.00 62.56 249 MET A CA 1
ATOM 1921 C C . MET A 1 249 ? 33.696 -20.826 -34.703 1.00 62.56 249 MET A C 1
ATOM 1923 O O . MET A 1 249 ? 34.733 -21.121 -35.288 1.00 62.56 249 MET A O 1
ATOM 1927 N N . GLU A 1 250 ? 32.606 -20.411 -35.352 1.00 72.62 250 GLU A N 1
ATOM 1928 C CA . GLU A 1 250 ? 32.515 -20.327 -36.819 1.00 72.62 250 GLU A CA 1
ATOM 1929 C C . GLU A 1 250 ? 33.559 -19.353 -37.399 1.00 72.62 250 GLU A C 1
ATOM 1931 O O . GLU A 1 250 ? 34.210 -19.633 -38.406 1.00 72.62 250 GLU A O 1
ATOM 1936 N N . ARG A 1 251 ? 33.800 -18.217 -36.730 1.00 78.00 251 ARG A N 1
ATOM 1937 C CA . ARG A 1 251 ? 34.830 -17.250 -37.140 1.00 78.00 251 ARG A CA 1
ATOM 1938 C C . ARG A 1 251 ? 36.255 -17.770 -36.936 1.00 78.00 251 ARG A C 1
ATOM 1940 O O . ARG A 1 251 ? 37.145 -17.423 -37.716 1.00 78.00 251 ARG A O 1
ATOM 1947 N N . ALA A 1 252 ? 36.490 -18.568 -35.896 1.00 79.50 252 ALA A N 1
ATOM 1948 C CA . ALA A 1 252 ? 37.774 -19.222 -35.664 1.00 79.50 252 ALA A CA 1
ATOM 1949 C C . ALA A 1 252 ? 38.040 -20.308 -36.716 1.00 79.50 252 ALA A C 1
ATOM 1951 O O . ALA A 1 252 ? 39.135 -20.338 -37.276 1.00 79.50 252 ALA A O 1
ATOM 1952 N N . GLU A 1 253 ? 37.029 -21.114 -37.043 1.00 77.44 253 GLU A N 1
ATOM 1953 C CA . GLU A 1 253 ? 37.089 -22.147 -38.082 1.00 77.44 253 GLU A CA 1
ATOM 1954 C C . GLU A 1 253 ? 37.350 -21.531 -39.466 1.00 77.44 253 GLU A C 1
ATOM 1956 O O . GLU A 1 253 ? 38.277 -21.946 -40.160 1.00 77.44 253 GLU A O 1
ATOM 1961 N N . ALA A 1 254 ? 36.658 -20.442 -39.817 1.00 77.62 254 ALA A N 1
ATOM 1962 C CA . ALA A 1 254 ? 36.909 -19.704 -41.057 1.00 77.62 254 ALA A CA 1
ATOM 1963 C C . ALA A 1 254 ? 38.334 -19.113 -41.131 1.00 77.62 254 ALA A C 1
ATOM 1965 O O . ALA A 1 254 ? 38.967 -19.103 -42.190 1.00 77.62 254 ALA A O 1
ATOM 1966 N N . MET A 1 255 ? 38.878 -18.626 -40.008 1.00 72.19 255 MET A N 1
ATOM 1967 C CA . MET A 1 255 ? 40.267 -18.151 -39.951 1.00 72.19 255 MET A CA 1
ATOM 1968 C C . MET A 1 255 ? 41.288 -19.288 -40.044 1.00 72.19 255 MET A C 1
ATOM 1970 O O . MET A 1 255 ? 42.372 -19.093 -40.598 1.00 72.19 255 MET A O 1
ATOM 1974 N N . GLU A 1 256 ? 40.976 -20.461 -39.503 1.00 77.44 256 GLU A N 1
ATOM 1975 C CA . GLU A 1 256 ? 41.827 -21.644 -39.599 1.00 77.44 256 GLU A CA 1
ATOM 1976 C C . GLU A 1 256 ? 41.830 -22.216 -41.021 1.00 77.44 256 GLU A C 1
ATOM 1978 O O . GLU A 1 256 ? 42.896 -22.525 -41.558 1.00 77.44 256 GLU A O 1
ATOM 1983 N N . GLU A 1 257 ? 40.676 -22.246 -41.686 1.00 75.56 257 GLU A N 1
ATOM 1984 C CA . GLU A 1 257 ? 40.551 -22.651 -43.086 1.00 75.56 257 GLU A CA 1
ATOM 1985 C C . GLU A 1 257 ? 41.315 -21.698 -44.023 1.00 75.56 257 GLU A C 1
ATOM 1987 O O . GLU A 1 257 ? 42.078 -22.144 -44.884 1.00 75.56 257 GLU A O 1
ATOM 1992 N N . MET A 1 258 ? 41.234 -20.384 -43.784 1.00 67.06 258 MET A N 1
ATOM 1993 C CA . MET A 1 258 ? 42.044 -19.380 -44.491 1.00 67.06 258 MET A CA 1
ATOM 1994 C C . MET A 1 258 ? 43.552 -19.561 -44.261 1.00 67.06 258 MET A C 1
ATOM 1996 O O . MET A 1 258 ? 44.346 -19.383 -45.186 1.00 67.06 258 MET A O 1
ATOM 2000 N N . LYS A 1 259 ? 43.979 -19.950 -43.052 1.00 73.56 259 LYS A N 1
ATOM 2001 C CA . LYS A 1 259 ? 45.393 -20.260 -42.763 1.00 73.56 259 LYS A CA 1
ATOM 2002 C C . LYS A 1 259 ? 45.851 -21.552 -43.440 1.00 73.56 259 LYS A C 1
ATOM 2004 O O . LYS A 1 259 ? 46.977 -21.611 -43.931 1.00 73.56 259 LYS A O 1
ATOM 2009 N N . LYS A 1 260 ? 44.993 -22.570 -43.502 1.00 77.44 260 LYS A N 1
ATOM 2010 C CA . LYS A 1 260 ? 45.275 -23.850 -44.167 1.00 77.44 260 LYS A CA 1
ATOM 2011 C C . LYS A 1 260 ? 45.363 -23.701 -45.688 1.00 77.44 260 LYS A C 1
ATOM 2013 O O . LYS A 1 260 ? 46.219 -24.326 -46.309 1.00 77.44 260 LYS A O 1
ATOM 2018 N N . ASN A 1 261 ? 44.545 -22.821 -46.263 1.00 71.56 261 ASN A N 1
ATOM 2019 C CA . ASN A 1 261 ? 44.539 -22.497 -47.692 1.00 71.56 261 ASN A CA 1
ATOM 2020 C C . ASN A 1 261 ? 45.545 -21.391 -48.069 1.00 71.56 261 ASN A C 1
ATOM 2022 O O . ASN A 1 261 ? 45.673 -21.029 -49.235 1.00 71.56 261 ASN A O 1
ATOM 2026 N N . LEU A 1 262 ? 46.319 -20.868 -47.116 1.00 61.25 262 LEU A N 1
ATOM 2027 C CA . LEU A 1 262 ? 47.331 -19.840 -47.367 1.00 61.25 262 LEU A CA 1
ATOM 2028 C C . LEU A 1 262 ? 48.431 -20.275 -48.366 1.00 61.25 262 LEU A C 1
ATOM 2030 O O . LEU A 1 262 ? 48.792 -19.469 -49.227 1.00 61.25 262 LEU A O 1
ATOM 2034 N N . PRO A 1 263 ? 48.954 -21.523 -48.337 1.00 64.12 263 PRO A N 1
ATOM 2035 C CA . PRO A 1 263 ? 49.966 -21.972 -49.295 1.00 64.12 263 PRO A CA 1
ATOM 2036 C C . PRO A 1 263 ? 49.403 -22.168 -50.708 1.00 64.12 263 PRO A C 1
ATOM 2038 O O . PRO A 1 263 ? 50.121 -21.955 -51.685 1.00 64.12 263 PRO A O 1
ATOM 2041 N N . SER A 1 264 ? 48.135 -22.574 -50.839 1.00 61.75 264 SER A N 1
ATOM 2042 C CA . SER A 1 264 ? 47.460 -22.691 -52.137 1.00 61.75 264 SER A CA 1
ATOM 2043 C C . SER A 1 264 ? 47.111 -21.317 -52.694 1.00 61.75 264 SER A C 1
ATOM 2045 O O . SER A 1 264 ? 47.388 -21.073 -53.862 1.00 61.75 264 SER A O 1
ATOM 2047 N N . HIS A 1 265 ? 46.640 -20.386 -51.862 1.00 60.62 265 HIS A N 1
ATOM 2048 C CA . HIS A 1 265 ? 46.309 -19.028 -52.290 1.00 60.62 265 HIS A CA 1
ATOM 2049 C C . HIS A 1 265 ? 47.552 -18.222 -52.708 1.00 60.62 265 HIS A C 1
ATOM 2051 O O . HIS A 1 265 ? 47.526 -17.504 -53.705 1.00 60.62 265 HIS A O 1
ATOM 2057 N N . GLN A 1 266 ? 48.692 -18.406 -52.026 1.00 64.12 266 GLN A N 1
ATOM 2058 C CA . GLN A 1 266 ? 49.978 -17.848 -52.471 1.00 64.12 266 GLN A CA 1
ATOM 2059 C C . GLN A 1 266 ? 50.461 -18.457 -53.797 1.00 64.12 266 GLN A C 1
ATOM 2061 O O . GLN A 1 266 ? 51.028 -17.742 -54.626 1.00 64.12 266 GLN A O 1
ATOM 2066 N N . ARG A 1 267 ? 50.225 -19.757 -54.030 1.00 60.72 267 ARG A N 1
ATOM 2067 C CA . ARG A 1 267 ? 50.523 -20.413 -55.317 1.00 60.72 267 ARG A CA 1
ATOM 2068 C C . ARG A 1 267 ? 49.610 -19.918 -56.438 1.00 60.72 267 ARG A C 1
ATOM 2070 O O . ARG A 1 267 ? 50.091 -19.718 -57.547 1.00 60.72 267 ARG A O 1
ATOM 2077 N N . GLU A 1 268 ? 48.340 -19.672 -56.148 1.00 61.03 268 GLU A N 1
ATOM 2078 C CA . GLU A 1 268 ? 47.360 -19.117 -57.088 1.00 61.03 268 GLU A CA 1
ATOM 2079 C C . GLU A 1 268 ? 47.700 -17.673 -57.476 1.00 61.03 268 GLU A C 1
ATOM 2081 O O . GLU A 1 268 ? 47.726 -17.336 -58.658 1.00 61.03 268 GLU A O 1
ATOM 2086 N N . LEU A 1 269 ? 48.071 -16.842 -56.497 1.00 60.88 269 LEU A N 1
ATOM 2087 C CA . LEU A 1 269 ? 48.572 -15.483 -56.722 1.00 60.88 269 LEU A CA 1
ATOM 2088 C C . LEU A 1 269 ? 49.853 -15.480 -57.565 1.00 60.88 269 LEU A C 1
ATOM 2090 O O . LEU A 1 269 ? 49.996 -14.651 -58.463 1.00 60.88 269 LEU A O 1
ATOM 2094 N N . ALA A 1 270 ? 50.772 -16.419 -57.322 1.00 62.28 270 ALA A N 1
ATOM 2095 C CA . ALA A 1 270 ? 51.977 -16.574 -58.135 1.00 62.28 270 ALA A CA 1
ATOM 2096 C C . ALA A 1 270 ? 51.661 -17.042 -59.569 1.00 62.28 270 ALA A C 1
ATOM 2098 O O . ALA A 1 270 ? 52.270 -16.546 -60.517 1.00 62.28 270 ALA A O 1
ATOM 2099 N N . GLN A 1 271 ? 50.687 -17.943 -59.749 1.00 61.03 271 GLN A N 1
ATOM 2100 C CA . GLN A 1 271 ? 50.240 -18.410 -61.066 1.00 61.03 271 GLN A CA 1
ATOM 2101 C C . GLN A 1 271 ? 49.507 -17.325 -61.863 1.00 61.03 271 GLN A C 1
ATOM 2103 O O . GLN A 1 271 ? 49.774 -17.177 -63.054 1.00 61.03 271 GLN A O 1
ATOM 2108 N N . GLN A 1 272 ? 48.659 -16.509 -61.230 1.00 60.06 272 GLN A N 1
ATOM 2109 C CA . GLN A 1 272 ? 48.025 -15.360 -61.890 1.00 60.06 272 GLN A CA 1
ATOM 2110 C C . GLN A 1 272 ? 49.055 -14.303 -62.303 1.00 60.06 272 GLN A C 1
ATOM 2112 O O . GLN A 1 272 ? 48.981 -13.755 -63.403 1.00 60.06 272 GLN A O 1
ATOM 2117 N N . LYS A 1 273 ? 50.074 -14.063 -61.468 1.00 60.47 273 LYS A N 1
ATOM 2118 C CA . LYS A 1 273 ? 51.179 -13.156 -61.809 1.00 60.47 273 LYS A CA 1
ATOM 2119 C C . LYS A 1 273 ? 52.023 -13.682 -62.977 1.00 60.47 273 LYS A C 1
ATOM 2121 O O . LYS A 1 273 ? 52.474 -12.890 -63.798 1.00 60.47 273 LYS A O 1
ATOM 2126 N N . ALA A 1 274 ? 52.194 -15.002 -63.081 1.00 56.97 274 ALA A N 1
ATOM 2127 C CA . ALA A 1 274 ? 52.874 -15.648 -64.204 1.00 56.97 274 ALA A CA 1
ATOM 2128 C C . ALA A 1 274 ? 52.042 -15.617 -65.502 1.00 56.97 274 ALA A C 1
ATOM 2130 O O . ALA A 1 274 ? 52.599 -15.394 -66.572 1.00 56.97 274 ALA A O 1
ATOM 2131 N N . GLN A 1 275 ? 50.715 -15.770 -65.420 1.00 56.84 275 GLN A N 1
ATOM 2132 C CA . GLN A 1 275 ? 49.817 -15.659 -66.579 1.00 56.84 275 GLN A CA 1
ATOM 2133 C C . GLN A 1 275 ? 49.686 -14.216 -67.092 1.00 56.84 275 GLN A C 1
ATOM 2135 O O . GLN A 1 275 ? 49.570 -14.009 -68.295 1.00 56.84 275 GLN A O 1
ATOM 2140 N N . SER A 1 276 ? 49.788 -13.214 -66.213 1.00 54.25 276 SER A N 1
ATOM 2141 C CA . SER A 1 276 ? 49.795 -11.796 -66.606 1.00 54.25 276 SER A CA 1
ATOM 2142 C C . SER A 1 276 ? 51.125 -11.319 -67.214 1.00 54.25 276 SER A C 1
ATOM 2144 O O . SER A 1 276 ? 51.158 -10.231 -67.783 1.00 54.25 276 SER A O 1
ATOM 2146 N N . GLY A 1 277 ? 52.221 -12.078 -67.082 1.00 52.22 277 GLY A N 1
ATOM 2147 C CA . GLY A 1 277 ? 53.558 -11.689 -67.561 1.00 52.22 277 GLY A CA 1
ATOM 2148 C C . GLY A 1 277 ? 54.006 -12.348 -68.871 1.00 52.22 277 GLY A C 1
ATOM 2149 O O . GLY A 1 277 ? 55.122 -12.100 -69.316 1.00 52.22 277 GLY A O 1
ATOM 2150 N N . GLY A 1 278 ? 53.179 -13.212 -69.470 1.00 47.62 278 GLY A N 1
ATOM 2151 C CA . GLY A 1 278 ? 53.567 -14.101 -70.574 1.00 47.62 278 GLY A CA 1
ATOM 2152 C C . GLY A 1 278 ? 53.015 -13.741 -71.956 1.00 47.62 278 GLY A C 1
ATOM 2153 O O . GLY A 1 278 ? 52.888 -14.634 -72.789 1.00 47.62 278 GLY A O 1
ATOM 2154 N N . GLY A 1 279 ? 52.644 -12.483 -72.204 1.00 52.50 279 GLY A N 1
ATOM 2155 C CA . GLY A 1 279 ? 51.968 -12.087 -73.441 1.00 52.50 279 GLY A CA 1
ATOM 2156 C C . GLY A 1 279 ? 52.529 -10.836 -74.104 1.00 52.50 279 GLY A C 1
ATOM 2157 O O . GLY A 1 279 ? 51.785 -9.877 -74.213 1.00 52.50 279 GLY A O 1
ATOM 2158 N N . GLU A 1 280 ? 53.786 -10.845 -74.567 1.00 43.97 280 GLU A N 1
ATOM 2159 C CA . GLU A 1 280 ? 54.173 -10.086 -75.772 1.00 43.97 280 GLU A CA 1
ATOM 2160 C C . GLU A 1 280 ? 55.565 -10.484 -76.294 1.00 43.97 280 GLU A C 1
ATOM 2162 O O . GLU A 1 280 ? 56.604 -10.127 -75.743 1.00 43.97 280 GLU A O 1
ATOM 2167 N N . CYS A 1 281 ? 55.590 -11.227 -77.400 1.00 43.62 281 CYS A N 1
ATOM 2168 C CA . CYS A 1 281 ? 56.693 -11.226 -78.352 1.00 43.62 281 CYS A CA 1
ATOM 2169 C C . CYS A 1 281 ? 56.083 -11.444 -79.738 1.00 43.62 281 CYS A C 1
ATOM 2171 O O . CYS A 1 281 ? 55.420 -12.456 -79.946 1.00 43.62 281 CYS A O 1
ATOM 2173 N N . VAL A 1 282 ? 56.263 -10.488 -80.652 1.00 38.97 282 VAL A N 1
ATOM 2174 C CA . VAL A 1 282 ? 56.925 -10.678 -81.956 1.00 38.97 282 VAL A CA 1
ATOM 2175 C C . VAL A 1 282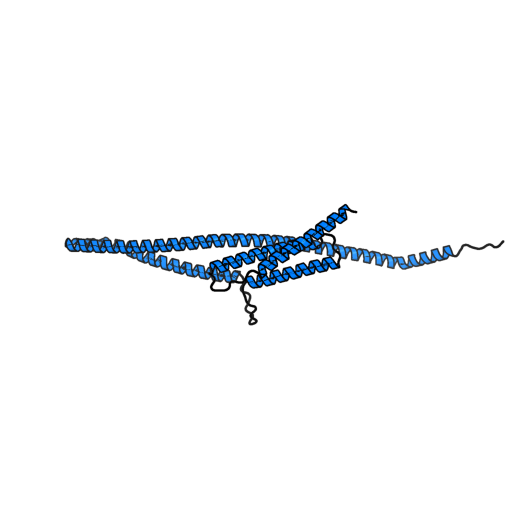 ? 56.959 -9.323 -82.671 1.00 38.97 282 VAL A C 1
ATOM 2177 O O . VAL A 1 282 ? 55.934 -8.729 -82.991 1.00 38.97 282 VAL A O 1
ATOM 2180 N N . VAL A 1 283 ? 58.184 -8.852 -82.888 1.00 42.22 283 VAL A N 1
ATOM 2181 C CA . VAL A 1 283 ? 58.562 -7.720 -83.737 1.00 42.22 283 VAL A CA 1
ATOM 2182 C C . VAL A 1 283 ? 58.411 -8.151 -85.203 1.00 42.22 283 VAL A C 1
ATOM 2184 O O . VAL A 1 283 ? 58.936 -9.205 -85.566 1.00 42.22 283 VAL A O 1
ATOM 2187 N N . MET A 1 284 ? 57.705 -7.360 -86.020 1.00 39.28 284 MET A N 1
ATOM 2188 C CA . MET A 1 284 ? 57.898 -7.329 -87.481 1.00 39.28 284 MET A CA 1
ATOM 2189 C C . MET A 1 284 ? 58.911 -6.248 -87.838 1.00 39.28 284 MET A C 1
ATOM 2191 O O . MET A 1 284 ? 58.861 -5.178 -87.188 1.00 39.28 284 MET A O 1
#

Secondary structure (DSSP, 8-state):
-HHHHHHHHHHHHHHHHHHHHHHHHHHHHHHS----SS--HHHHHHHHHHHHHHHHHHHHHHHHHHHTTTTT---HHHHHHHHHHHHHHHHHHHHHHHHHH--------------HHHHHHHHHHHHHHHHHHHHHHHHHHHHHHHHHHHGGGGHHHHHHHHHT--HHHHHHHHHHHHHHHHHHHHHHHHHHHHHHHHHHHHHHHHHHHHHHHHHHHHHHHHHHHHHHHHHHHHHHHHHHHHHHHHHHHHHHHHHHHHHHTHHHHHHHHHHHHHHTT-------

Foldseek 3Di:
DVVLLVQLVVLVVVLVVLLVVLVVLLVVLVPDDQDDDDDDPVVNVVVLVVSVVSLVVSVVSLVVLVVSLCGSNDDPVSSVVSVVSSVVSVVSSVVSVVVSVDDDPPPDDDDPDCPPVNVVVVVVVVVVVVVVVVVVVVVVVVVVVVVVVCVVVVVVVVVVVCVPDDPVVNVVVVVVVVVVVVVVVVVVVVVVVVVVVVVVVVVVVVVVVVVVVVVVVVVVVVVVVVVVVVVVVVVVVVVVVVVVVVVVVVVVVVVVVCVVCVVVVVVVVVVVVVVVVPDDDDDD

Mean predicted aligned error: 20.79 Å

InterPro domains:
  IPR000727 Target SNARE coiled-coil homology domain [PS50192] (175-237)

Organism: Micromonas pusilla (NCBI:txid38833)

Solvent-accessible surface area (backbone atoms only — not comparable to full-atom values): 15936 Å² total; per-residue (Å²): 110,71,74,61,52,55,59,25,53,55,39,44,50,52,49,56,52,48,53,50,52,38,52,50,50,50,48,55,62,70,67,52,78,72,92,78,72,95,67,54,70,69,55,52,52,51,50,51,52,52,51,50,55,48,49,49,54,34,50,53,42,50,52,52,46,61,75,43,54,68,48,46,72,58,53,74,70,51,38,52,51,50,52,49,54,50,50,52,50,53,50,50,51,51,54,51,48,48,65,73,70,64,66,79,91,67,88,74,79,94,69,82,82,81,45,74,63,56,57,49,49,53,50,50,50,52,51,50,51,48,50,50,50,52,49,48,51,48,50,51,50,48,49,53,51,44,52,61,54,54,54,64,75,48,56,72,58,50,58,56,56,59,73,73,49,52,77,68,52,49,53,49,52,51,54,52,52,50,50,56,49,51,56,50,50,56,51,49,52,54,49,52,53,50,50,53,53,51,52,51,53,53,50,57,49,51,59,48,50,51,52,52,51,55,50,49,51,52,53,48,54,50,50,53,50,51,51,51,50,50,53,52,49,51,50,49,54,53,52,48,51,54,48,54,52,49,53,52,49,56,54,48,51,54,52,49,51,53,59,69,43,42,69,56,50,53,49,50,55,53,49,54,54,51,67,73,69,70,82,87,87,83,88,130